Protein AF-A2SNE1-F1 (afdb_monomer_lite)

Sequence (228 aa):
MSILQAWQQVVHHGRHMLTPEQVTLLTSAGMQEAAAAADDSSTAKAAFMLETLRGVSLDPLHGTAVEHFVIDGPDSWAFCLQFDRLSHFVLSFSVPKKEEIGAQLVTQVLLNLNSRKFKAAAALRRLERSRRLQRLHDQMQERGNAARRAYLSAHLRGGETRAEAQAVYDGADALHEQETAARRAQLDRRRRSLTHAASPALADRGYTQWVADVLCRVLPLQRALEAA

Secondary structure (DSSP, 8-state):
--HHHHHHHHHHHSGGGS-HHHHHHHTSTTHHHHHHHHTT-HHHHHHHHHHHHHHS-B-TTT-SSGGGTEEE-SSEEEE---BTT---SS--EEEETTSHHHHHHHHHHHHHHHSHHHHHHHHHHHHHH-HHHHHHHHHHHHHHHHHHHHHHHHH--TT--HHHHHHHHHHHHHHHHHHHHHHHHHHHHHHHHHHHHH-GGGSSS-HHHHHHHHHHHHHHHHHHHH--

pLDDT: mean 88.26, std 7.33, range [52.62, 97.12]

Structure (mmCIF, N/CA/C/O backbone):
data_AF-A2SNE1-F1
#
_entry.id   AF-A2SNE1-F1
#
loop_
_atom_site.group_PDB
_atom_site.id
_atom_site.type_symbol
_atom_site.label_atom_id
_atom_site.label_alt_id
_atom_site.label_comp_id
_atom_site.label_asym_id
_atom_site.label_entity_id
_atom_site.label_seq_id
_atom_site.pdbx_PDB_ins_code
_atom_site.Cartn_x
_atom_site.Cartn_y
_atom_site.Cartn_z
_atom_site.occupancy
_atom_site.B_iso_or_equiv
_atom_site.auth_seq_id
_atom_site.auth_comp_id
_atom_site.auth_asym_id
_atom_site.auth_atom_id
_atom_site.pdbx_PDB_model_num
ATOM 1 N N . MET A 1 1 ? 2.658 -6.461 13.604 1.00 62.72 1 MET A N 1
ATOM 2 C CA . MET A 1 1 ? 3.217 -5.196 14.086 1.00 62.72 1 MET A CA 1
ATOM 3 C C . MET A 1 1 ? 2.176 -4.504 14.955 1.00 62.72 1 MET A C 1
ATOM 5 O O . MET A 1 1 ? 1.000 -4.800 14.773 1.00 62.72 1 MET A O 1
ATOM 9 N N . SER A 1 2 ? 2.588 -3.686 15.914 1.00 86.69 2 SER A N 1
ATOM 10 C CA . SER A 1 2 ? 1.706 -2.972 16.846 1.00 86.69 2 SER A CA 1
ATOM 11 C C . SER A 1 2 ? 1.728 -1.451 16.568 1.00 86.69 2 SER A C 1
ATOM 13 O O . SER A 1 2 ? 2.630 -0.968 15.876 1.00 86.69 2 SER A O 1
ATOM 15 N N . ILE A 1 3 ? 0.762 -0.683 17.078 1.00 89.69 3 ILE A N 1
ATOM 16 C CA . ILE A 1 3 ? 0.714 0.787 16.992 1.00 89.69 3 ILE A CA 1
ATOM 17 C C . ILE A 1 3 ? 1.989 1.398 17.590 1.00 89.69 3 ILE A C 1
ATOM 19 O O . ILE A 1 3 ? 2.570 2.298 16.978 1.00 89.69 3 ILE A O 1
ATOM 23 N N . LEU A 1 4 ? 2.487 0.865 18.713 1.00 90.75 4 LEU A N 1
ATOM 24 C CA . LEU A 1 4 ? 3.761 1.286 19.300 1.00 90.75 4 LEU A CA 1
ATOM 25 C C . LEU A 1 4 ? 4.934 1.099 18.331 1.00 90.75 4 LEU A C 1
ATOM 27 O O . LEU A 1 4 ? 5.756 2.000 18.169 1.00 90.75 4 LEU A O 1
ATOM 31 N N . GLN A 1 5 ? 5.004 -0.042 17.646 1.00 89.25 5 GLN A N 1
ATOM 32 C CA . GLN A 1 5 ? 6.058 -0.300 16.661 1.00 89.25 5 GLN A CA 1
ATOM 33 C C . GLN A 1 5 ? 5.957 0.636 15.450 1.00 89.25 5 GLN A C 1
ATOM 35 O O . GLN A 1 5 ? 6.979 1.113 14.956 1.00 89.25 5 GLN A O 1
ATOM 40 N N . ALA A 1 6 ? 4.741 0.936 14.983 1.00 89.38 6 ALA A N 1
ATOM 41 C CA . ALA A 1 6 ? 4.530 1.906 13.911 1.00 89.38 6 ALA A CA 1
ATOM 42 C C . ALA A 1 6 ? 5.022 3.304 14.320 1.00 89.38 6 ALA A C 1
ATOM 44 O O . ALA A 1 6 ? 5.744 3.951 13.560 1.00 89.38 6 ALA A O 1
ATOM 45 N N . TRP A 1 7 ? 4.705 3.740 15.543 1.00 92.31 7 TRP A N 1
ATOM 46 C CA . TRP A 1 7 ? 5.224 4.984 16.111 1.00 92.31 7 TRP A CA 1
ATOM 47 C C . TRP A 1 7 ? 6.759 4.981 16.203 1.00 92.31 7 TRP A C 1
ATOM 49 O O . TRP A 1 7 ? 7.395 5.918 15.717 1.00 92.31 7 TRP A O 1
ATOM 59 N N . GLN A 1 8 ? 7.366 3.910 16.729 1.00 91.12 8 GLN A N 1
ATOM 60 C CA . GLN A 1 8 ? 8.827 3.769 16.829 1.00 91.12 8 GLN A CA 1
ATOM 61 C C . GLN A 1 8 ? 9.500 3.908 15.459 1.00 91.12 8 GLN A C 1
ATOM 63 O O . GLN A 1 8 ? 10.476 4.644 15.318 1.00 91.12 8 GLN A O 1
ATOM 68 N N . GLN A 1 9 ? 8.967 3.248 14.427 1.00 88.81 9 GLN A N 1
ATOM 69 C CA . GLN A 1 9 ? 9.511 3.346 13.071 1.00 88.81 9 GLN A CA 1
ATOM 70 C C . GLN A 1 9 ? 9.452 4.777 12.529 1.00 88.81 9 GLN A C 1
ATOM 72 O O . GLN A 1 9 ? 10.427 5.259 11.945 1.00 88.81 9 GLN A O 1
ATOM 77 N N . VAL A 1 10 ? 8.335 5.474 12.750 1.00 90.88 10 VAL A N 1
ATOM 78 C CA . VAL A 1 10 ? 8.161 6.866 12.323 1.00 90.88 10 VAL A CA 1
ATOM 79 C C . VAL A 1 10 ? 9.170 7.780 13.023 1.00 90.88 10 VAL A C 1
ATOM 81 O O . VAL A 1 10 ? 9.882 8.531 12.352 1.00 90.88 10 VAL A O 1
ATOM 84 N N . VAL A 1 11 ? 9.283 7.686 14.350 1.00 90.56 11 VAL A N 1
ATOM 85 C CA . VAL A 1 11 ? 10.138 8.571 15.156 1.00 90.56 11 VAL A CA 1
ATOM 86 C C . VAL A 1 11 ? 11.628 8.287 14.956 1.00 90.56 11 VAL A C 1
ATOM 88 O O . VAL A 1 11 ? 12.416 9.229 14.865 1.00 90.56 11 VAL A O 1
ATOM 91 N N . HIS A 1 12 ? 12.040 7.021 14.860 1.00 87.69 12 HIS A N 1
ATOM 92 C CA . HIS A 1 12 ? 13.461 6.668 14.777 1.00 87.69 12 HIS A CA 1
ATOM 93 C C . HIS A 1 12 ? 14.017 6.683 13.354 1.00 87.69 12 HIS A C 1
ATOM 95 O O . HIS A 1 12 ? 15.175 7.049 13.163 1.00 87.69 12 HIS A O 1
ATOM 101 N N . HIS A 1 13 ? 13.221 6.308 12.350 1.00 86.81 13 HIS A N 1
ATOM 102 C CA . HIS A 1 13 ? 13.730 6.141 10.984 1.00 86.81 13 HIS A CA 1
ATOM 103 C C . HIS A 1 13 ? 13.241 7.212 10.016 1.00 86.81 13 HIS A C 1
ATOM 105 O O . HIS A 1 13 ? 13.921 7.505 9.034 1.00 86.81 13 HIS A O 1
ATOM 111 N N . GLY A 1 14 ? 12.087 7.824 10.279 1.00 85.38 14 GLY A N 1
ATOM 112 C CA . GLY A 1 14 ? 11.455 8.720 9.318 1.00 85.38 14 GLY A CA 1
ATOM 113 C C . GLY A 1 14 ? 11.241 10.152 9.779 1.00 85.38 14 GLY A C 1
ATOM 114 O O . GLY A 1 14 ? 10.642 10.922 9.038 1.00 85.38 14 GLY A O 1
ATOM 115 N N . ARG A 1 15 ? 11.773 10.540 10.943 1.00 87.88 15 ARG A N 1
ATOM 116 C CA . ARG A 1 15 ? 11.652 11.898 11.500 1.00 87.88 15 ARG A CA 1
ATOM 117 C C . ARG A 1 15 ? 12.023 13.012 10.517 1.00 87.88 15 ARG A C 1
ATOM 119 O O . ARG A 1 15 ? 11.384 14.053 10.517 1.00 87.88 15 ARG A O 1
ATOM 126 N N . HIS A 1 16 ? 13.032 12.792 9.675 1.00 88.69 16 HIS A N 1
ATOM 127 C CA . HIS A 1 16 ? 13.498 13.762 8.676 1.00 88.69 16 HIS A CA 1
ATOM 128 C C . HIS A 1 16 ? 12.483 14.034 7.552 1.00 88.69 16 HIS A C 1
ATOM 130 O O . HIS A 1 16 ? 12.649 14.991 6.803 1.00 88.69 16 HIS A O 1
ATOM 136 N N . MET A 1 17 ? 11.457 13.190 7.416 1.00 89.69 17 MET A N 1
ATOM 137 C CA . MET A 1 17 ? 10.392 13.348 6.427 1.00 89.69 17 MET A CA 1
ATOM 138 C C . MET A 1 17 ? 9.186 14.125 6.964 1.00 89.69 17 MET A C 1
ATOM 140 O O . MET A 1 17 ? 8.288 14.408 6.181 1.00 89.69 17 MET A O 1
ATOM 144 N N . LEU A 1 18 ? 9.149 14.421 8.269 1.00 91.50 18 LEU A N 1
ATOM 145 C CA . LEU A 1 18 ? 7.972 14.934 8.975 1.00 91.50 18 LEU A CA 1
ATOM 146 C C . LEU A 1 18 ? 8.000 16.456 9.123 1.00 91.50 18 LEU A C 1
ATOM 148 O O . LEU A 1 18 ? 9.071 17.065 9.187 1.00 91.50 18 LEU A O 1
ATOM 152 N N . THR A 1 19 ? 6.822 17.071 9.260 1.00 91.00 19 THR A N 1
ATOM 153 C CA . THR A 1 19 ? 6.740 18.502 9.590 1.00 91.00 19 THR A CA 1
ATOM 154 C C . THR A 1 19 ? 7.144 18.758 11.051 1.00 91.00 19 THR A C 1
ATOM 156 O O . THR A 1 19 ? 7.007 17.862 11.894 1.00 91.00 19 THR A O 1
ATOM 159 N N . PRO A 1 20 ? 7.614 19.971 11.404 1.00 92.50 20 PRO A N 1
ATOM 160 C CA . PRO A 1 20 ? 7.980 20.305 12.784 1.00 92.50 20 PRO A CA 1
ATOM 161 C C . PRO A 1 20 ? 6.863 20.046 13.804 1.00 92.50 20 PRO A C 1
ATOM 163 O O . PRO A 1 20 ? 7.133 19.579 14.913 1.00 92.50 20 PRO A O 1
ATOM 166 N N . GLU A 1 21 ? 5.607 20.291 13.429 1.00 90.38 21 GLU A N 1
ATOM 167 C CA . GLU A 1 21 ? 4.432 20.065 14.276 1.00 90.38 21 GLU A CA 1
ATOM 168 C C . GLU A 1 21 ? 4.244 18.576 14.573 1.00 90.38 21 GLU A C 1
ATOM 170 O O . GLU A 1 21 ? 4.002 18.189 15.715 1.00 90.38 21 GLU A O 1
ATOM 175 N N . GLN A 1 22 ? 4.411 17.722 13.560 1.00 91.88 22 GLN A N 1
ATOM 176 C CA . GLN A 1 22 ? 4.294 16.274 13.718 1.00 91.88 22 GLN A CA 1
ATOM 177 C C . GLN A 1 22 ? 5.425 15.699 14.548 1.00 91.88 22 GLN A C 1
ATOM 179 O O . GLN A 1 22 ? 5.180 14.845 15.395 1.00 91.88 22 GLN A O 1
ATOM 184 N N . VAL A 1 23 ? 6.651 16.181 14.329 1.00 91.00 23 VAL A N 1
ATOM 185 C CA . VAL A 1 23 ? 7.790 15.812 15.168 1.00 91.00 23 VAL A CA 1
ATOM 186 C C . VAL A 1 23 ? 7.484 16.178 16.614 1.00 91.00 23 VAL A C 1
ATOM 188 O O . VAL A 1 23 ? 7.549 15.308 17.474 1.00 91.00 23 VAL A O 1
ATOM 191 N N . THR A 1 24 ? 7.081 17.424 16.869 1.00 90.12 24 THR A N 1
ATOM 192 C CA . THR A 1 24 ? 6.765 17.916 18.218 1.00 90.12 24 THR A CA 1
ATOM 193 C C . THR A 1 24 ? 5.702 17.057 18.891 1.00 90.12 24 THR A C 1
ATOM 195 O O . THR A 1 24 ? 5.892 16.622 20.028 1.00 90.12 24 THR A O 1
ATOM 198 N N . LEU A 1 25 ? 4.613 16.760 18.175 1.00 89.06 25 LEU A N 1
ATOM 199 C CA . LEU A 1 25 ? 3.532 15.924 18.680 1.00 89.06 25 LEU A CA 1
ATOM 200 C C . LEU A 1 25 ? 4.026 14.507 18.992 1.00 89.06 25 LEU A C 1
ATOM 202 O O . LEU A 1 25 ? 3.908 14.065 20.134 1.00 89.06 25 LEU A O 1
ATOM 206 N N . LEU A 1 26 ? 4.622 13.818 18.014 1.00 90.56 26 LEU A N 1
ATOM 207 C CA . LEU A 1 26 ? 5.040 12.416 18.133 1.00 90.56 26 LEU A CA 1
ATOM 208 C C . LEU A 1 26 ? 6.177 12.202 19.137 1.00 90.56 26 LEU A C 1
ATOM 210 O O . LEU A 1 26 ? 6.287 11.104 19.675 1.00 90.56 26 LEU A O 1
ATOM 214 N N . THR A 1 27 ? 7.000 13.218 19.410 1.00 89.56 27 THR A N 1
ATOM 215 C CA . THR A 1 27 ? 8.061 13.155 20.431 1.00 89.56 27 THR A CA 1
ATOM 216 C C . THR A 1 27 ? 7.640 13.704 21.795 1.00 89.56 27 THR A C 1
ATOM 218 O O . THR A 1 27 ? 8.478 13.814 22.687 1.00 89.56 27 THR A O 1
ATOM 221 N N . SER A 1 28 ? 6.374 14.088 21.976 1.00 88.06 28 SER A N 1
ATOM 222 C CA . SER A 1 28 ? 5.896 14.570 23.274 1.00 88.06 28 SER A CA 1
ATOM 223 C C . SER A 1 28 ? 5.889 13.450 24.322 1.00 88.06 28 SER A C 1
ATOM 225 O O . SER A 1 28 ? 5.669 12.281 23.999 1.00 88.06 28 SER A O 1
ATOM 227 N N . ALA A 1 29 ? 6.110 13.812 25.591 1.00 80.62 29 ALA A N 1
ATOM 228 C CA . ALA A 1 29 ? 6.327 12.856 26.682 1.00 80.62 29 ALA A CA 1
ATOM 229 C C . ALA A 1 29 ? 5.205 11.807 26.827 1.00 80.62 29 ALA A C 1
ATOM 231 O O . ALA A 1 29 ? 5.482 10.657 27.137 1.00 80.62 29 ALA A O 1
ATOM 232 N N . GLY A 1 30 ? 3.951 12.176 26.542 1.00 85.38 30 GLY A N 1
ATOM 233 C CA . GLY A 1 30 ? 2.806 11.266 26.652 1.00 85.38 30 GLY A CA 1
ATOM 234 C C . GLY A 1 30 ? 2.486 10.445 25.398 1.00 85.38 30 GLY A C 1
ATOM 235 O O . GLY A 1 30 ? 1.548 9.654 25.436 1.00 85.38 30 GLY A O 1
ATOM 236 N N . MET A 1 31 ? 3.191 10.630 24.272 1.00 88.50 31 MET A N 1
ATOM 237 C CA . MET A 1 31 ? 2.836 9.920 23.029 1.00 88.50 31 MET A CA 1
ATOM 238 C C . MET A 1 31 ? 3.311 8.476 22.983 1.00 88.50 31 MET A C 1
ATOM 240 O O . MET A 1 31 ? 2.625 7.641 22.400 1.00 88.50 31 MET A O 1
ATOM 244 N N . GLN A 1 32 ? 4.443 8.160 23.610 1.00 90.00 32 GLN A N 1
ATOM 245 C CA . GLN A 1 32 ? 4.880 6.770 23.722 1.00 90.00 32 GLN A CA 1
ATOM 246 C C . GLN A 1 32 ? 3.897 5.955 24.573 1.00 90.00 32 GLN A C 1
ATOM 248 O O . GLN A 1 32 ? 3.534 4.845 24.193 1.00 90.00 32 GLN A O 1
ATOM 253 N N . GLU A 1 33 ? 3.447 6.517 25.698 1.00 88.06 33 GLU A N 1
ATOM 254 C CA . GLU A 1 33 ? 2.454 5.893 26.579 1.00 88.06 33 GLU A CA 1
ATOM 255 C C . GLU A 1 33 ? 1.123 5.684 25.854 1.00 88.06 33 GLU A C 1
ATOM 257 O O . GLU A 1 33 ? 0.582 4.583 25.888 1.00 88.06 33 GLU A O 1
ATOM 262 N N . ALA A 1 34 ? 0.646 6.697 25.121 1.00 88.38 34 ALA A N 1
ATOM 263 C CA . ALA A 1 34 ? -0.544 6.568 24.285 1.00 88.38 34 ALA A CA 1
ATOM 264 C C . ALA A 1 34 ? -0.374 5.438 23.254 1.00 88.38 34 ALA A C 1
ATOM 266 O O . ALA A 1 34 ? -1.180 4.516 23.199 1.00 88.38 34 ALA A O 1
ATOM 267 N N . ALA A 1 35 ? 0.724 5.433 22.493 1.00 90.69 35 ALA A N 1
ATOM 268 C CA . ALA A 1 35 ? 0.974 4.392 21.498 1.00 90.69 35 ALA A CA 1
ATOM 269 C C . ALA A 1 35 ? 1.021 2.976 22.105 1.00 90.69 35 ALA A C 1
ATOM 271 O O . ALA A 1 35 ? 0.526 2.039 21.480 1.00 90.69 35 ALA A O 1
ATOM 272 N N . ALA A 1 36 ? 1.573 2.827 23.314 1.00 90.19 36 ALA A N 1
ATOM 273 C CA . ALA A 1 36 ? 1.588 1.561 24.042 1.00 90.19 36 ALA A CA 1
ATOM 274 C C . ALA A 1 36 ? 0.186 1.148 24.518 1.00 90.19 36 ALA A C 1
ATOM 276 O O . ALA A 1 36 ? -0.227 0.020 24.281 1.00 90.19 36 ALA A O 1
ATOM 277 N N . ALA A 1 37 ? -0.585 2.053 25.120 1.00 87.38 37 ALA A N 1
ATOM 278 C CA . ALA A 1 37 ? -1.936 1.739 25.587 1.00 87.38 37 ALA A CA 1
ATOM 279 C C . ALA A 1 37 ? -2.928 1.503 24.425 1.00 87.38 37 ALA A C 1
ATOM 281 O O . ALA A 1 37 ? -3.831 0.668 24.520 1.00 87.38 37 ALA A O 1
ATOM 282 N N . ALA A 1 38 ? -2.716 2.140 23.269 1.00 88.94 38 ALA A N 1
ATOM 283 C CA . ALA A 1 38 ? -3.481 1.874 22.053 1.00 88.94 38 ALA A CA 1
ATOM 284 C C . ALA A 1 38 ? -3.313 0.428 21.549 1.00 88.94 38 ALA A C 1
ATOM 286 O O . ALA A 1 38 ? -4.221 -0.104 20.904 1.00 88.94 38 ALA A O 1
ATOM 287 N N . ASP A 1 39 ? -2.192 -0.230 21.861 1.00 89.38 39 ASP A N 1
ATOM 288 C CA . ASP A 1 39 ? -1.988 -1.639 21.525 1.00 89.38 39 ASP A CA 1
ATOM 289 C C . ASP A 1 39 ? -2.861 -2.595 22.333 1.00 89.38 39 ASP A C 1
ATOM 291 O O . ASP A 1 39 ? -3.127 -3.701 21.861 1.00 89.38 39 ASP A O 1
ATOM 295 N N . ASP A 1 40 ? -3.394 -2.172 23.472 1.00 88.44 40 ASP A N 1
ATOM 296 C CA . ASP A 1 40 ? -4.328 -2.976 24.262 1.00 88.44 40 ASP A CA 1
ATOM 297 C C . ASP A 1 40 ? -5.795 -2.582 24.009 1.00 88.44 40 ASP A C 1
ATOM 299 O O . ASP A 1 40 ? -6.724 -3.296 24.389 1.00 88.44 40 ASP A O 1
ATOM 303 N N . SER A 1 41 ? -6.030 -1.492 23.271 1.00 88.81 41 SER A N 1
ATOM 304 C CA . SER A 1 41 ? -7.368 -0.992 22.954 1.00 88.81 41 SER A CA 1
ATOM 305 C C . SER A 1 41 ? -7.870 -1.470 21.589 1.00 88.81 41 SER A C 1
ATOM 307 O O . SER A 1 41 ? -7.391 -1.070 20.524 1.00 88.81 41 SER A O 1
ATOM 309 N N . SER A 1 42 ? -8.925 -2.289 21.609 1.00 89.12 42 SER A N 1
ATOM 310 C CA . SER A 1 42 ? -9.612 -2.741 20.388 1.00 89.12 42 SER A CA 1
ATOM 311 C C . SER A 1 42 ? -10.200 -1.569 19.596 1.00 89.12 42 SER A C 1
ATOM 313 O O . SER A 1 42 ? -10.130 -1.554 18.368 1.00 89.12 42 SER A O 1
ATOM 315 N N . THR A 1 43 ? -10.710 -0.552 20.293 1.00 88.62 43 THR A N 1
ATOM 316 C CA . THR A 1 43 ? -11.275 0.668 19.702 1.00 88.62 43 THR A CA 1
ATOM 317 C C . THR A 1 43 ? -10.195 1.540 19.058 1.00 88.62 43 THR A C 1
ATOM 319 O O . THR A 1 43 ? -10.399 2.051 17.958 1.00 88.62 43 THR A O 1
ATOM 322 N N . ALA A 1 44 ? -9.012 1.664 19.671 1.00 88.44 44 ALA A N 1
ATOM 323 C CA . ALA A 1 44 ? -7.904 2.420 19.080 1.00 88.44 44 ALA A CA 1
ATOM 324 C C . ALA A 1 44 ? -7.361 1.739 17.813 1.00 88.44 44 ALA A C 1
ATOM 326 O O . ALA A 1 44 ? -7.212 2.387 16.771 1.00 88.44 44 ALA A O 1
ATOM 327 N N . LYS A 1 45 ? -7.152 0.415 17.858 1.00 90.81 45 LYS A N 1
ATOM 328 C CA . LYS A 1 45 ? -6.802 -0.387 16.670 1.00 90.81 45 LYS A CA 1
ATOM 329 C C . LYS A 1 45 ? -7.848 -0.251 15.574 1.00 90.81 45 LYS A C 1
ATOM 331 O O . LYS A 1 45 ? -7.503 -0.081 14.403 1.00 90.81 45 LYS A O 1
ATOM 336 N N . ALA A 1 46 ? -9.120 -0.273 15.959 1.00 91.56 46 ALA A N 1
ATOM 337 C CA . ALA A 1 46 ? -10.225 -0.112 15.039 1.00 91.56 46 ALA A CA 1
ATOM 338 C C . ALA A 1 46 ? -10.212 1.255 14.334 1.00 91.56 46 ALA A C 1
ATOM 340 O O . ALA A 1 46 ? -10.281 1.314 13.104 1.00 91.56 46 ALA A O 1
ATOM 341 N N . ALA A 1 47 ? -10.045 2.343 15.089 1.00 90.44 47 ALA A N 1
ATOM 342 C CA . ALA A 1 47 ? -9.942 3.697 14.547 1.00 90.44 47 ALA A CA 1
ATOM 343 C C . ALA A 1 47 ? -8.749 3.840 13.589 1.00 90.44 47 ALA A C 1
ATOM 345 O O . ALA A 1 47 ? -8.886 4.377 12.487 1.00 90.44 47 ALA A O 1
ATOM 346 N N . PHE A 1 48 ? -7.596 3.282 13.966 1.00 90.69 48 PHE A N 1
ATOM 347 C CA . PHE A 1 48 ? -6.397 3.280 13.130 1.00 90.69 48 PHE A CA 1
ATOM 348 C C . PHE A 1 48 ? -6.612 2.543 11.798 1.00 90.69 48 PHE A C 1
ATOM 350 O O . PHE A 1 48 ? -6.235 3.023 10.721 1.00 90.69 48 PHE A O 1
ATOM 357 N N . MET A 1 49 ? -7.259 1.379 11.841 1.00 92.44 49 MET A N 1
ATOM 358 C CA . MET A 1 49 ? -7.591 0.613 10.640 1.00 92.44 49 MET A CA 1
ATOM 359 C C . MET A 1 49 ? -8.628 1.305 9.758 1.00 92.44 49 MET A C 1
ATOM 361 O O . MET A 1 49 ? -8.521 1.254 8.531 1.00 92.44 49 MET A O 1
ATOM 365 N N . LEU A 1 50 ? -9.601 1.987 10.357 1.00 92.44 50 LEU A N 1
ATOM 366 C CA . LEU A 1 50 ? -10.620 2.733 9.628 1.00 92.44 50 LEU A CA 1
ATOM 367 C C . LEU A 1 50 ? -10.003 3.903 8.845 1.00 92.44 50 LEU A C 1
ATOM 369 O O . LEU A 1 50 ? -10.273 4.055 7.650 1.00 92.44 50 LEU A O 1
ATOM 373 N N . GLU A 1 51 ? -9.093 4.656 9.468 1.00 90.81 51 GLU A N 1
ATOM 374 C CA . GLU A 1 51 ? -8.276 5.672 8.789 1.00 90.81 51 GLU A CA 1
ATOM 375 C C . GLU A 1 51 ? -7.450 5.073 7.642 1.00 90.81 51 GLU A C 1
ATOM 377 O O . GLU A 1 51 ? -7.370 5.639 6.546 1.00 90.81 51 GLU A O 1
ATOM 382 N N . THR A 1 52 ? -6.896 3.877 7.852 1.00 91.12 52 THR A N 1
ATOM 383 C CA . THR A 1 52 ? -6.112 3.183 6.827 1.00 91.12 52 THR A CA 1
ATOM 384 C C . THR A 1 52 ? -6.962 2.772 5.621 1.00 91.12 52 THR A C 1
ATOM 386 O O . THR A 1 52 ? -6.602 3.048 4.471 1.00 91.12 52 THR A O 1
ATOM 389 N N . LEU A 1 53 ? -8.139 2.183 5.855 1.00 92.88 53 LEU A N 1
ATOM 390 C CA . LEU A 1 53 ? -9.064 1.743 4.804 1.00 92.88 53 LEU A CA 1
ATOM 391 C C . LEU A 1 53 ? -9.603 2.892 3.944 1.00 92.88 53 LEU A C 1
ATOM 393 O O . LEU A 1 53 ? -9.978 2.662 2.787 1.00 92.88 53 LEU A O 1
ATOM 397 N N . ARG A 1 54 ? -9.644 4.123 4.466 1.00 89.44 54 ARG A N 1
ATOM 398 C CA . ARG A 1 54 ? -9.995 5.318 3.680 1.00 89.44 54 ARG A CA 1
ATOM 399 C C . ARG A 1 54 ? -8.932 5.585 2.612 1.00 89.44 54 ARG A C 1
ATOM 401 O O . ARG A 1 54 ? -9.257 5.722 1.432 1.00 89.44 54 ARG A O 1
ATOM 408 N N . GLY A 1 55 ? -7.657 5.536 2.990 1.00 88.56 55 GLY A N 1
ATOM 409 C CA . GLY A 1 55 ? -6.537 5.895 2.116 1.00 88.56 55 GLY A CA 1
ATOM 410 C C . GLY A 1 55 ? -5.994 4.783 1.212 1.00 88.56 55 GLY A C 1
ATOM 411 O O . GLY A 1 55 ? -5.499 5.077 0.124 1.00 88.56 55 GLY A O 1
ATOM 412 N N . VAL A 1 56 ? -6.096 3.518 1.630 1.00 91.56 56 VAL A N 1
ATOM 413 C CA . VAL A 1 56 ? -5.311 2.406 1.050 1.00 91.56 56 VAL A CA 1
ATOM 414 C C . VAL A 1 56 ? -6.205 1.230 0.648 1.00 91.56 56 VAL A C 1
ATOM 416 O O . VAL A 1 56 ? -7.225 0.982 1.296 1.00 91.56 56 VAL A O 1
ATOM 419 N N . SER A 1 57 ? -5.901 0.556 -0.466 1.00 95.19 57 SER A N 1
ATOM 420 C CA . SER A 1 57 ? -6.628 -0.645 -0.904 1.00 95.19 57 SER A CA 1
ATOM 421 C C . SER A 1 57 ? -6.370 -1.827 0.018 1.00 95.19 57 SER A C 1
ATOM 423 O O . SER A 1 57 ? -5.234 -2.037 0.440 1.00 95.19 57 SER A O 1
ATOM 425 N N . LEU A 1 58 ? -7.387 -2.664 0.220 1.00 95.12 58 LEU A N 1
ATOM 426 C CA . LEU A 1 58 ? -7.161 -4.038 0.656 1.00 95.12 58 LEU A CA 1
ATOM 427 C C . LEU A 1 58 ? -6.363 -4.821 -0.398 1.00 95.12 58 LEU A C 1
ATOM 429 O O . LEU A 1 58 ? -6.432 -4.507 -1.592 1.00 95.12 58 LEU A O 1
ATOM 433 N N . ASP A 1 59 ? -5.599 -5.816 0.046 1.00 93.25 59 ASP A N 1
ATOM 434 C CA . ASP A 1 59 ? -4.767 -6.649 -0.814 1.00 93.25 59 ASP A CA 1
ATOM 435 C C . ASP A 1 59 ? -5.616 -7.726 -1.513 1.00 93.25 59 ASP A C 1
ATOM 437 O O . ASP A 1 59 ? -6.085 -8.666 -0.863 1.00 93.25 59 ASP A O 1
ATOM 441 N N . PRO A 1 60 ? -5.781 -7.653 -2.845 1.00 93.06 60 PRO A N 1
ATOM 442 C CA . PRO A 1 60 ? -6.561 -8.629 -3.600 1.00 93.06 60 PRO A CA 1
ATOM 443 C C . PRO A 1 60 ? -5.934 -10.032 -3.626 1.00 93.06 60 PRO A C 1
ATOM 445 O O . PRO A 1 60 ? -6.576 -10.965 -4.105 1.00 93.06 60 PRO A O 1
ATOM 448 N N . LEU A 1 61 ? -4.685 -10.205 -3.171 1.00 91.00 61 LEU A N 1
ATOM 449 C CA . LEU A 1 61 ? -4.068 -11.527 -3.037 1.00 91.00 61 LEU A CA 1
ATOM 450 C C . LEU A 1 61 ? -4.603 -12.319 -1.845 1.00 91.00 61 LEU A C 1
ATOM 452 O O . LEU A 1 61 ? -4.540 -13.546 -1.870 1.00 91.00 61 LEU A O 1
ATOM 456 N N . HIS A 1 62 ? -5.116 -11.620 -0.836 1.00 88.56 62 HIS A N 1
ATOM 457 C CA . HIS A 1 62 ? -5.571 -12.210 0.419 1.00 88.56 62 HIS A CA 1
ATOM 458 C C . HIS A 1 62 ? -7.086 -12.423 0.461 1.00 88.56 62 HIS A C 1
ATOM 460 O O . HIS A 1 62 ? -7.569 -13.209 1.266 1.00 88.56 62 HIS A O 1
ATOM 466 N N . GLY A 1 63 ? -7.838 -11.778 -0.433 1.00 90.75 63 GLY A N 1
ATOM 467 C CA . GLY A 1 63 ? -9.271 -12.000 -0.553 1.00 90.75 63 GLY A CA 1
ATOM 468 C C . GLY A 1 63 ? -9.976 -10.950 -1.398 1.00 90.75 63 GLY A C 1
ATOM 469 O O . GLY A 1 63 ? -9.437 -9.883 -1.690 1.00 90.75 63 GLY A O 1
ATOM 470 N N . THR A 1 64 ? -11.212 -11.253 -1.790 1.00 94.00 64 THR A N 1
ATOM 471 C CA . THR A 1 64 ? -12.080 -10.350 -2.574 1.00 94.00 64 THR A CA 1
ATOM 472 C C . THR A 1 64 ? -13.468 -10.172 -1.966 1.00 94.00 64 THR A C 1
ATOM 474 O O . THR A 1 64 ? -14.349 -9.599 -2.598 1.00 94.00 64 THR A O 1
ATOM 477 N N . ALA A 1 65 ? -13.672 -10.689 -0.761 1.00 94.81 65 ALA A N 1
ATOM 478 C CA . ALA A 1 65 ? -14.948 -10.706 -0.056 1.00 94.81 65 ALA A CA 1
ATOM 479 C C . ALA A 1 65 ? -14.700 -10.417 1.427 1.00 94.81 65 ALA A C 1
ATOM 481 O O . ALA A 1 65 ? -13.568 -10.576 1.889 1.00 94.81 65 ALA A O 1
ATOM 482 N N . VAL A 1 66 ? -15.723 -9.953 2.141 1.00 95.75 66 VAL A N 1
ATOM 483 C CA . VAL A 1 66 ? -15.594 -9.447 3.518 1.00 95.75 66 VAL A CA 1
ATOM 484 C C . VAL A 1 66 ? -15.082 -10.523 4.456 1.00 95.75 66 VAL A C 1
ATOM 486 O O . VAL A 1 66 ? -14.188 -10.254 5.249 1.00 95.75 66 VAL A O 1
ATOM 489 N N . GLU A 1 67 ? -15.592 -11.739 4.306 1.00 95.25 67 GLU A N 1
ATOM 490 C CA . GLU A 1 67 ? -15.264 -12.921 5.097 1.00 95.25 67 GLU A CA 1
ATOM 491 C C . GLU A 1 67 ? -13.779 -13.311 5.036 1.00 95.25 67 GLU A C 1
ATOM 493 O O . GLU A 1 67 ? -13.273 -13.974 5.935 1.00 95.25 67 GLU A O 1
ATOM 498 N N . HIS A 1 68 ? -13.043 -12.856 4.017 1.00 94.50 68 HIS A N 1
ATOM 499 C CA . HIS A 1 68 ? -11.591 -13.047 3.951 1.00 94.50 68 HIS A CA 1
ATOM 500 C C . HIS A 1 68 ? -10.818 -12.112 4.893 1.00 94.50 68 HIS A C 1
ATOM 502 O O . HIS A 1 68 ? -9.651 -12.357 5.191 1.00 94.50 68 HIS A O 1
ATOM 508 N N . PHE A 1 69 ? -11.447 -11.023 5.337 1.00 94.62 69 PHE A N 1
ATOM 509 C CA . PHE A 1 69 ? -10.833 -9.974 6.153 1.00 94.62 69 PHE A CA 1
ATOM 510 C C . PHE A 1 69 ? -11.514 -9.807 7.515 1.00 94.62 69 PHE A C 1
ATOM 512 O O . PHE A 1 69 ? -10.923 -9.214 8.419 1.00 94.62 69 PHE A O 1
ATOM 519 N N . VAL A 1 70 ? -12.741 -10.306 7.658 1.00 96.31 70 VAL A N 1
ATOM 520 C CA . VAL A 1 70 ? -13.571 -10.203 8.856 1.00 96.31 70 VAL A CA 1
ATOM 521 C C . VAL A 1 70 ? -14.192 -11.561 9.148 1.00 96.31 70 VAL A C 1
ATOM 523 O O . VAL A 1 70 ? -14.908 -12.110 8.317 1.00 96.31 70 VAL A O 1
ATOM 526 N N . ILE A 1 71 ? -13.968 -12.072 10.352 1.00 96.44 71 ILE A N 1
ATOM 527 C CA . ILE A 1 71 ? -14.654 -13.254 10.870 1.00 96.44 71 ILE A CA 1
ATOM 528 C C . ILE A 1 71 ? -15.755 -12.763 11.811 1.00 96.44 71 ILE A C 1
ATOM 530 O O . ILE A 1 71 ? -15.473 -12.094 12.807 1.00 96.44 71 ILE A O 1
ATOM 534 N N . ASP A 1 72 ? -17.005 -13.079 11.478 1.00 95.94 72 ASP A N 1
ATOM 535 C CA . ASP A 1 72 ? -18.174 -12.749 12.294 1.00 95.94 72 ASP A CA 1
ATOM 536 C C . ASP A 1 72 ? -18.381 -13.812 13.381 1.00 95.94 72 ASP A C 1
ATOM 538 O O . ASP A 1 72 ? -18.854 -14.916 13.110 1.00 95.94 72 ASP A O 1
ATOM 542 N N . GLY A 1 73 ? -17.960 -13.497 14.607 1.00 94.19 73 GLY A N 1
ATOM 543 C CA . GLY A 1 73 ? -18.176 -14.331 15.786 1.00 94.19 73 GLY A CA 1
ATOM 544 C C . GLY A 1 73 ? -19.499 -14.005 16.490 1.00 94.19 73 GLY A C 1
ATOM 545 O O . GLY A 1 73 ? -20.177 -13.046 16.130 1.00 94.19 73 GLY A O 1
ATOM 546 N N . PRO A 1 74 ? -19.892 -14.764 17.526 1.00 93.19 74 PRO A N 1
ATOM 547 C CA . PRO A 1 74 ? -21.132 -14.501 18.260 1.00 93.19 74 PRO A CA 1
ATOM 548 C C . PRO A 1 74 ? -21.131 -13.112 18.921 1.00 93.19 74 PRO A C 1
ATOM 550 O O . PRO A 1 74 ? -22.043 -12.328 18.667 1.00 93.19 74 PRO A O 1
ATOM 553 N N . ASP A 1 75 ? -20.066 -12.767 19.653 1.00 96.19 75 ASP A N 1
ATOM 554 C CA . ASP A 1 75 ? -19.996 -11.547 20.478 1.00 96.19 75 ASP A CA 1
ATOM 555 C C . ASP A 1 75 ? -19.012 -10.486 19.956 1.00 96.19 75 ASP A C 1
ATOM 557 O O . ASP A 1 75 ? -18.945 -9.364 20.470 1.00 96.19 75 ASP A O 1
ATOM 561 N N . SER A 1 76 ? -18.226 -10.818 18.933 1.00 96.50 76 SER A N 1
ATOM 562 C CA . SER A 1 76 ? -17.182 -9.949 18.390 1.00 96.50 76 SER A CA 1
ATOM 563 C C . SER A 1 76 ? -16.945 -10.192 16.902 1.00 96.50 76 SER A C 1
ATOM 565 O O . SER A 1 76 ? -17.274 -11.247 16.361 1.00 96.50 76 SER A O 1
ATOM 567 N N . TRP A 1 77 ? -16.342 -9.203 16.247 1.00 96.94 77 TRP A N 1
ATOM 568 C CA . TRP A 1 77 ? -15.760 -9.346 14.915 1.00 96.94 77 TRP A CA 1
ATOM 569 C C . TRP A 1 77 ? -14.246 -9.451 15.039 1.00 96.94 77 TRP A C 1
ATOM 571 O O . TRP A 1 77 ? -13.629 -8.583 15.659 1.00 96.94 77 TRP A O 1
ATOM 581 N N . ALA A 1 78 ? -13.641 -10.467 14.428 1.00 95.94 78 ALA A N 1
ATOM 582 C CA . ALA A 1 78 ? -12.189 -10.552 14.306 1.00 95.94 78 ALA A CA 1
ATOM 583 C C . ALA A 1 78 ? -11.747 -10.009 12.943 1.00 95.94 78 ALA A C 1
ATOM 585 O O . ALA A 1 78 ? -12.216 -10.458 11.900 1.00 95.94 78 ALA A O 1
ATOM 586 N N . PHE A 1 79 ? -10.833 -9.044 12.954 1.00 94.44 79 PHE A N 1
ATOM 587 C CA . PHE A 1 79 ? -10.320 -8.367 11.772 1.00 94.44 79 PHE A CA 1
ATOM 588 C C . PHE A 1 79 ? -8.910 -8.855 11.447 1.00 94.44 79 PHE A C 1
ATOM 590 O O . PHE A 1 79 ? -7.998 -8.745 12.265 1.00 94.44 79 PHE A O 1
ATOM 597 N N . CYS A 1 80 ? -8.724 -9.327 10.218 1.00 92.50 80 CYS A N 1
ATOM 598 C CA . CYS A 1 80 ? -7.449 -9.740 9.631 1.00 92.50 80 CYS A CA 1
ATOM 599 C C . CYS A 1 80 ? -7.193 -8.909 8.368 1.00 92.50 80 CYS A C 1
ATOM 601 O O . CYS A 1 80 ? -7.062 -9.435 7.261 1.00 92.50 80 CYS A O 1
ATOM 603 N N . LEU A 1 81 ? -7.210 -7.582 8.515 1.00 91.88 81 LEU A N 1
ATOM 604 C CA . LEU A 1 81 ? -7.138 -6.680 7.370 1.00 91.88 81 LEU A CA 1
ATOM 605 C C . LEU A 1 81 ? -5.769 -6.747 6.725 1.00 91.88 81 LEU A C 1
ATOM 607 O O . LEU A 1 81 ? -4.757 -6.581 7.408 1.00 91.88 81 LEU A O 1
ATOM 611 N N . GLN A 1 82 ? -5.758 -6.911 5.399 1.00 91.31 82 GLN A N 1
ATOM 612 C CA . GLN A 1 82 ? -4.534 -6.821 4.634 1.00 91.31 82 GLN A CA 1
ATOM 613 C C . GLN A 1 82 ? -4.541 -5.761 3.548 1.00 91.31 82 GLN A C 1
ATOM 615 O O . GLN A 1 82 ? -5.510 -5.679 2.809 1.00 91.31 82 GLN A O 1
ATOM 620 N N . PHE A 1 83 ? -3.465 -4.970 3.441 1.00 91.12 83 PHE A N 1
ATOM 621 C CA . PHE A 1 83 ? -3.384 -3.820 2.542 1.00 91.12 83 PHE A CA 1
ATOM 622 C C . PHE A 1 83 ? -2.381 -4.028 1.413 1.00 91.12 83 PHE A C 1
ATOM 624 O O . PHE A 1 83 ? -1.325 -4.635 1.593 1.00 91.12 83 PHE A O 1
ATOM 631 N N . ASP A 1 84 ? -2.704 -3.492 0.239 1.00 90.06 84 ASP A N 1
ATOM 632 C CA . ASP A 1 84 ? -1.856 -3.640 -0.937 1.00 90.06 84 ASP A CA 1
ATOM 633 C C . ASP A 1 84 ? -0.498 -2.951 -0.731 1.00 90.06 84 ASP A C 1
ATOM 635 O O . ASP A 1 84 ? -0.419 -1.733 -0.565 1.00 90.06 84 ASP A O 1
ATOM 639 N N . ARG A 1 85 ? 0.578 -3.753 -0.778 1.00 79.62 85 ARG A N 1
ATOM 640 C CA . ARG A 1 85 ? 1.990 -3.317 -0.732 1.00 79.62 85 ARG A CA 1
ATOM 641 C C . ARG A 1 85 ? 2.402 -2.547 0.522 1.00 79.62 85 ARG A C 1
ATOM 643 O O . ARG A 1 85 ? 3.444 -1.895 0.513 1.00 79.62 85 ARG A O 1
ATOM 650 N N . LEU A 1 86 ? 1.625 -2.650 1.592 1.00 80.50 86 LEU A N 1
ATOM 651 C CA . LEU A 1 86 ? 2.021 -2.143 2.894 1.00 80.50 86 LEU A CA 1
ATOM 652 C C . LEU A 1 86 ? 2.285 -3.291 3.852 1.00 80.50 86 LEU A C 1
ATOM 654 O O . LEU A 1 86 ? 1.523 -4.252 3.919 1.00 80.50 86 LEU A O 1
ATOM 658 N N . SER A 1 87 ? 3.349 -3.146 4.631 1.00 68.25 87 SER A N 1
ATOM 659 C CA . SER A 1 87 ? 3.546 -3.894 5.866 1.00 68.25 87 SER A CA 1
ATOM 660 C C . SER A 1 87 ? 2.480 -3.475 6.882 1.00 68.25 87 SER A C 1
ATOM 662 O O . SER A 1 87 ? 2.379 -2.302 7.232 1.00 68.25 87 SER A O 1
ATOM 664 N N . HIS A 1 88 ? 1.659 -4.418 7.340 1.00 66.81 88 HIS A N 1
ATOM 665 C CA . HIS A 1 88 ? 0.565 -4.155 8.280 1.00 66.81 88 HIS A CA 1
ATOM 666 C C . HIS A 1 88 ? 1.089 -3.664 9.618 1.00 66.81 88 HIS A C 1
ATOM 668 O O . HIS A 1 88 ? 1.864 -4.351 10.282 1.00 66.81 88 HIS A O 1
ATOM 674 N N . PHE A 1 89 ? 0.614 -2.499 10.037 1.00 67.56 89 PHE A N 1
ATOM 675 C CA . PHE A 1 89 ? 1.034 -1.845 11.277 1.00 67.56 89 PHE A CA 1
ATOM 676 C C . PHE A 1 89 ? 0.339 -2.372 12.519 1.00 67.56 89 PHE A C 1
ATOM 678 O O . PHE A 1 89 ? 0.848 -2.197 13.616 1.00 67.56 89 PHE A O 1
ATOM 685 N N . VAL A 1 90 ? -0.820 -3.000 12.343 1.00 77.19 90 VAL A N 1
ATOM 686 C CA . VAL A 1 90 ? -1.612 -3.584 13.419 1.00 77.19 90 VAL A CA 1
ATOM 687 C C . VAL A 1 90 ? -1.871 -5.036 13.037 1.00 77.19 90 VAL A C 1
ATOM 689 O O . VAL A 1 90 ? -2.317 -5.314 11.923 1.00 77.19 90 VAL A O 1
ATOM 692 N N . LEU A 1 91 ? -1.514 -5.964 13.928 1.00 81.94 91 LEU A N 1
ATOM 693 C CA . LEU A 1 91 ? -1.850 -7.384 13.793 1.00 81.94 91 LEU A CA 1
ATOM 694 C C . LEU A 1 91 ? -3.361 -7.582 13.844 1.00 81.94 91 LEU A C 1
ATOM 696 O O . LEU A 1 91 ? -4.099 -6.683 14.234 1.00 81.94 91 LEU A O 1
ATOM 700 N N . SER A 1 92 ? -3.812 -8.787 13.512 1.00 89.94 92 SER A N 1
ATOM 701 C CA . SER A 1 92 ? -5.203 -9.168 13.703 1.00 89.94 92 SER A CA 1
ATOM 702 C C . SER A 1 92 ? -5.683 -8.870 15.126 1.00 89.94 92 SER A C 1
ATOM 704 O O . SER A 1 92 ? -4.962 -9.077 16.103 1.00 89.94 92 SER A O 1
ATOM 706 N N . PHE A 1 93 ? -6.907 -8.369 15.235 1.00 92.62 93 PHE A N 1
ATOM 707 C CA . PHE A 1 93 ? -7.519 -7.951 16.495 1.00 92.62 93 PHE A CA 1
ATOM 708 C C . PHE A 1 93 ? -9.021 -8.210 16.444 1.00 92.62 93 PHE A C 1
ATOM 710 O O . PHE A 1 93 ? -9.582 -8.417 15.371 1.00 92.62 93 PHE A O 1
ATOM 717 N N . SER A 1 94 ? -9.675 -8.213 17.602 1.00 94.62 94 SER A N 1
ATOM 718 C CA . SER A 1 94 ? -11.125 -8.395 17.692 1.00 94.62 94 SER A CA 1
ATOM 719 C C . SER A 1 94 ? -11.783 -7.160 18.280 1.00 94.62 94 SER A C 1
ATOM 721 O O . SER A 1 94 ? -11.206 -6.524 19.152 1.00 94.62 94 SER A O 1
ATOM 723 N N . VAL A 1 95 ? -12.986 -6.832 17.819 1.00 95.25 95 VAL A N 1
ATOM 724 C CA . VAL A 1 95 ? -13.798 -5.734 18.354 1.00 95.25 95 VAL A CA 1
ATOM 725 C C . VAL A 1 95 ? -15.126 -6.315 18.843 1.00 95.25 95 VAL A C 1
ATOM 727 O O . VAL A 1 95 ? -15.801 -6.989 18.058 1.00 95.25 95 VAL A O 1
ATOM 730 N N . PRO A 1 96 ? -15.519 -6.097 20.112 1.00 95.94 96 PRO A N 1
ATOM 731 C CA . PRO A 1 96 ? -16.826 -6.519 20.611 1.00 95.94 96 PRO A CA 1
ATOM 732 C C . PRO A 1 96 ? -17.972 -5.888 19.811 1.00 95.94 96 PRO A C 1
ATOM 734 O O . PRO A 1 96 ? -17.911 -4.707 19.478 1.00 95.94 96 PRO A O 1
ATOM 737 N N . LYS A 1 97 ? -19.055 -6.631 19.562 1.00 94.38 97 LYS A N 1
ATOM 738 C CA . LYS A 1 97 ? -20.194 -6.144 18.755 1.00 94.38 97 LYS A CA 1
ATOM 739 C C . LYS A 1 97 ? -20.945 -4.958 19.359 1.00 94.38 97 LYS A C 1
ATOM 741 O O . LYS A 1 97 ? -21.612 -4.227 18.634 1.00 94.38 97 LYS A O 1
ATOM 746 N N . LYS A 1 98 ? -20.829 -4.759 20.674 1.00 93.69 98 LYS A N 1
ATOM 747 C CA . LYS A 1 98 ? -21.369 -3.583 21.371 1.00 93.69 98 LYS A CA 1
ATOM 748 C C . LYS A 1 98 ? -20.666 -2.273 20.985 1.00 93.69 98 LYS A C 1
ATOM 750 O O . LYS A 1 98 ? -21.233 -1.210 21.197 1.00 93.69 98 LYS A O 1
ATOM 755 N N . GLU A 1 99 ? -19.449 -2.345 20.444 1.00 91.12 99 GLU A N 1
ATOM 756 C CA . GLU A 1 99 ? -18.687 -1.176 20.009 1.00 91.12 99 GLU A CA 1
ATOM 757 C C . GLU A 1 99 ? -19.086 -0.806 18.574 1.00 91.12 99 GLU A C 1
ATOM 759 O O . GLU A 1 99 ? -18.803 -1.542 17.623 1.00 91.12 99 GLU A O 1
ATOM 764 N N . GLU A 1 100 ? -19.7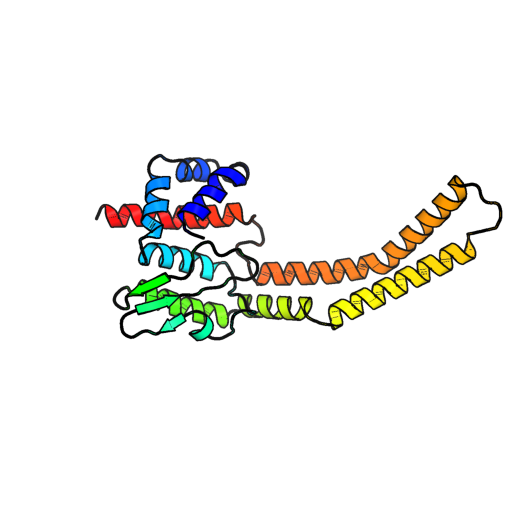03 0.364 18.391 1.00 92.75 100 GLU A N 1
ATOM 765 C CA . GLU A 1 100 ? -20.203 0.818 17.083 1.00 92.75 100 GLU A CA 1
ATOM 766 C C . GLU A 1 100 ? -19.100 0.863 16.007 1.00 92.75 100 GLU A C 1
ATOM 768 O O . GLU A 1 100 ? -19.333 0.571 14.830 1.00 92.75 100 GLU A O 1
ATOM 773 N N . ILE A 1 101 ? -17.860 1.155 16.417 1.00 93.06 101 ILE A N 1
ATOM 774 C CA . ILE A 1 101 ? -16.703 1.243 15.519 1.00 93.06 101 ILE A CA 1
ATOM 775 C C . ILE A 1 101 ? -16.432 -0.067 14.761 1.00 93.06 101 ILE A C 1
ATOM 777 O O . ILE A 1 101 ? -15.927 -0.037 13.637 1.00 93.06 101 ILE A O 1
ATOM 781 N N . GLY A 1 102 ? -16.803 -1.218 15.335 1.00 93.88 102 GLY A N 1
ATOM 782 C CA . GLY A 1 102 ? -16.688 -2.513 14.669 1.00 93.88 102 GLY A CA 1
ATOM 783 C C . GLY A 1 102 ? -17.586 -2.598 13.433 1.00 93.88 102 GLY A C 1
ATOM 784 O O . GLY A 1 102 ? -17.122 -2.961 12.352 1.00 93.88 102 GLY A O 1
ATOM 785 N N . ALA A 1 103 ? -18.843 -2.160 13.542 1.00 95.19 103 ALA A N 1
ATOM 786 C CA . ALA A 1 103 ? -19.773 -2.127 12.413 1.00 95.19 103 ALA A CA 1
ATOM 787 C C . ALA A 1 103 ? -19.328 -1.127 11.328 1.00 95.19 103 ALA A C 1
ATOM 789 O O . ALA A 1 103 ? -19.428 -1.407 10.125 1.00 95.19 103 ALA A O 1
ATOM 790 N N . GLN A 1 104 ? -18.770 0.017 11.741 1.00 96.19 104 GLN A N 1
ATOM 791 C CA . GLN A 1 104 ? -18.195 1.002 10.820 1.00 96.19 1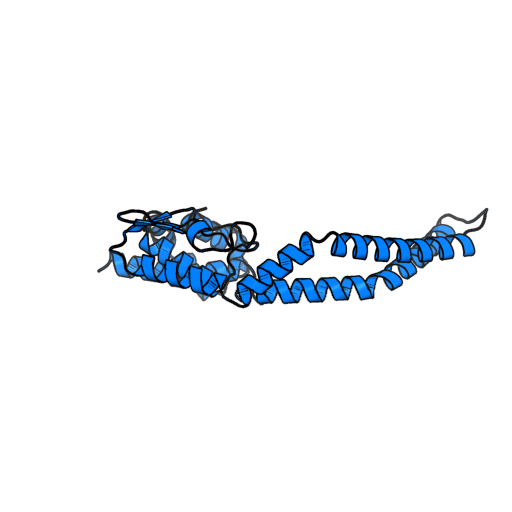04 GLN A CA 1
ATOM 792 C C . GLN A 1 104 ? -17.013 0.416 10.033 1.00 96.19 104 GLN A C 1
ATOM 794 O O . GLN A 1 104 ? -16.907 0.626 8.823 1.00 96.19 104 GLN A O 1
ATOM 799 N N . LEU A 1 105 ? -16.158 -0.379 10.681 1.00 95.50 105 LEU A N 1
ATOM 800 C CA . LEU A 1 105 ? -15.065 -1.099 10.024 1.00 95.50 105 LEU A CA 1
ATOM 801 C C . LEU A 1 105 ? -15.552 -2.106 8.990 1.00 95.50 105 LEU A C 1
ATOM 803 O O . LEU A 1 105 ? -15.052 -2.092 7.866 1.00 95.50 105 LEU A O 1
ATOM 807 N N . VAL A 1 106 ? -16.527 -2.953 9.334 1.00 96.88 106 VAL A N 1
ATOM 808 C CA . VAL A 1 106 ? -17.100 -3.928 8.387 1.00 96.88 106 VAL A CA 1
ATOM 809 C C . VAL A 1 106 ? -17.661 -3.211 7.158 1.00 96.88 106 VAL A C 1
ATOM 811 O O . VAL A 1 106 ? -17.365 -3.582 6.019 1.00 96.88 106 VAL A O 1
ATOM 814 N N . THR A 1 107 ? -18.395 -2.120 7.381 1.00 97.12 107 THR A N 1
ATOM 815 C CA . THR A 1 107 ? -18.913 -1.266 6.305 1.00 97.12 107 THR A CA 1
ATOM 816 C C . THR A 1 107 ? -17.780 -0.702 5.450 1.00 97.12 107 THR A C 1
ATOM 818 O O . THR A 1 107 ? -17.836 -0.737 4.220 1.00 97.12 107 THR A O 1
ATOM 821 N N . GLN A 1 108 ? -16.706 -0.223 6.072 1.00 96.75 108 GLN A N 1
ATOM 822 C CA . GLN A 1 108 ? -15.584 0.349 5.343 1.00 96.75 108 GLN A CA 1
ATOM 823 C C . GLN A 1 108 ? -14.786 -0.706 4.557 1.00 96.75 108 GLN A C 1
ATOM 825 O O . GLN A 1 108 ? -14.293 -0.402 3.469 1.00 96.75 108 GLN A O 1
ATOM 830 N N . VAL A 1 109 ? -14.695 -1.947 5.048 1.00 97.00 109 VAL A N 1
ATOM 831 C CA . VAL A 1 109 ? -14.144 -3.093 4.300 1.00 97.00 109 VAL A CA 1
ATOM 832 C C . VAL A 1 109 ? -14.977 -3.349 3.046 1.00 97.00 109 VAL A C 1
ATOM 834 O O . VAL A 1 109 ? -14.423 -3.385 1.946 1.00 97.00 109 VAL A O 1
ATOM 837 N N . LEU A 1 110 ? -16.305 -3.435 3.183 1.00 97.12 110 LEU A N 1
ATOM 838 C CA . LEU A 1 110 ? -17.235 -3.578 2.055 1.00 97.12 110 LEU A CA 1
ATOM 839 C C . LEU A 1 110 ? -17.058 -2.467 1.016 1.00 97.12 110 LEU A C 1
ATOM 841 O O . LEU A 1 110 ? -16.949 -2.734 -0.185 1.00 97.12 110 LEU A O 1
ATOM 845 N N . LEU A 1 111 ? -17.006 -1.213 1.467 1.00 96.88 111 LEU A N 1
ATOM 846 C CA . LEU A 1 111 ? -16.798 -0.063 0.589 1.00 96.88 111 LEU A CA 1
ATOM 847 C C . LEU A 1 111 ? -15.439 -0.127 -0.113 1.00 96.88 111 LEU A C 1
ATOM 849 O O . LEU A 1 111 ? -15.347 0.181 -1.302 1.00 96.88 111 LEU A O 1
ATOM 853 N N . ASN A 1 112 ? -14.388 -0.560 0.588 1.00 97.12 112 ASN A N 1
ATOM 854 C CA . ASN A 1 112 ? -13.056 -0.712 0.015 1.00 97.12 112 ASN A CA 1
ATOM 855 C C . ASN A 1 112 ? -13.053 -1.762 -1.104 1.00 97.12 112 ASN A C 1
ATOM 857 O O . ASN A 1 112 ? -12.644 -1.432 -2.218 1.00 97.12 112 ASN A O 1
ATOM 861 N N . LEU A 1 113 ? -13.592 -2.960 -0.860 1.00 97.00 113 LEU A N 1
ATOM 862 C CA . LEU A 1 113 ? -13.667 -4.048 -1.849 1.00 97.00 113 LEU A CA 1
ATOM 863 C C . LEU A 1 113 ? -14.433 -3.644 -3.118 1.00 97.00 113 LEU A C 1
ATOM 865 O O . LEU A 1 113 ? -14.051 -4.006 -4.232 1.00 97.00 113 LEU A O 1
ATOM 869 N N . ASN A 1 114 ? -15.474 -2.824 -2.968 1.00 96.44 114 ASN A N 1
ATOM 870 C CA . ASN A 1 114 ? -16.285 -2.339 -4.087 1.00 96.44 114 ASN A CA 1
ATOM 871 C C . ASN A 1 114 ? -15.725 -1.076 -4.770 1.00 96.44 114 ASN A C 1
ATOM 873 O O . ASN A 1 114 ? -16.251 -0.619 -5.792 1.00 96.44 114 ASN A O 1
ATOM 877 N N . SER A 1 115 ? -14.644 -0.502 -4.243 1.00 96.56 115 SER A N 1
ATOM 878 C CA . SER A 1 115 ? -14.093 0.763 -4.723 1.00 96.56 115 SER A CA 1
ATOM 879 C C . SER A 1 115 ? -13.290 0.631 -6.024 1.00 96.56 115 SER A C 1
ATOM 881 O O . SER A 1 115 ? -12.779 -0.428 -6.400 1.00 96.56 115 SER A O 1
ATOM 883 N N . ARG A 1 116 ? -13.094 1.765 -6.713 1.00 95.62 116 ARG A N 1
ATOM 884 C CA . ARG A 1 116 ? -12.156 1.862 -7.850 1.00 95.62 116 ARG A CA 1
ATOM 885 C C . ARG A 1 116 ? -10.711 1.557 -7.437 1.00 95.62 116 ARG A C 1
ATOM 887 O O . ARG A 1 116 ? -9.949 1.030 -8.242 1.00 95.62 116 ARG A O 1
ATOM 894 N N . LYS A 1 117 ? -10.372 1.853 -6.184 1.00 95.19 117 LYS A N 1
ATOM 895 C CA . LYS A 1 117 ? -9.064 1.628 -5.573 1.00 95.19 117 LYS A CA 1
ATOM 896 C C . LYS A 1 117 ? -8.725 0.134 -5.510 1.00 95.19 117 LYS A C 1
ATOM 898 O O . LYS A 1 117 ? -7.695 -0.279 -6.038 1.00 95.19 117 LYS A O 1
ATOM 903 N N . PHE A 1 118 ? -9.649 -0.689 -5.015 1.00 96.38 118 PHE A N 1
ATOM 904 C CA . PHE A 1 118 ? -9.482 -2.147 -5.003 1.00 96.38 118 PHE A CA 1
ATOM 905 C C . PHE A 1 118 ? -9.402 -2.748 -6.408 1.00 96.38 118 PHE A C 1
ATOM 907 O O . PHE A 1 118 ? -8.547 -3.588 -6.690 1.00 96.38 118 PHE A O 1
ATOM 914 N N . LYS A 1 119 ? -10.214 -2.248 -7.349 1.00 96.56 119 LYS A N 1
ATOM 915 C CA . LYS A 1 119 ? -10.117 -2.648 -8.765 1.00 96.56 119 LYS A CA 1
ATOM 916 C C . LYS A 1 119 ? -8.745 -2.320 -9.366 1.00 96.56 119 LYS A C 1
ATOM 918 O O . LYS A 1 119 ? -8.213 -3.127 -10.130 1.00 96.56 119 LYS A O 1
ATOM 923 N N . ALA A 1 120 ? -8.162 -1.171 -9.020 1.00 95.56 120 ALA A N 1
ATOM 924 C CA . ALA A 1 120 ? -6.820 -0.795 -9.454 1.00 95.56 120 ALA A CA 1
ATOM 925 C C . ALA A 1 120 ? -5.747 -1.719 -8.860 1.00 95.56 120 ALA A C 1
ATOM 927 O O . ALA A 1 120 ? -4.907 -2.211 -9.616 1.00 95.56 120 ALA A O 1
ATOM 928 N N . ALA A 1 121 ? -5.822 -2.031 -7.560 1.00 94.81 121 ALA A N 1
ATOM 929 C CA . ALA A 1 121 ? -4.930 -2.993 -6.909 1.00 94.81 121 ALA A CA 1
ATOM 930 C C . ALA A 1 121 ? -5.018 -4.377 -7.577 1.00 94.81 121 ALA A C 1
ATOM 932 O O . ALA A 1 121 ? -4.007 -4.965 -7.963 1.00 94.81 121 ALA A O 1
ATOM 933 N N . ALA A 1 122 ? -6.232 -4.875 -7.830 1.00 94.69 122 ALA A N 1
ATOM 934 C CA . ALA A 1 122 ? -6.442 -6.153 -8.509 1.00 94.69 122 ALA A CA 1
ATOM 935 C C . ALA A 1 122 ? -5.879 -6.151 -9.941 1.00 94.69 122 ALA A C 1
ATOM 937 O O . ALA A 1 122 ? -5.223 -7.108 -10.362 1.00 94.69 122 ALA A O 1
ATOM 938 N N . ALA A 1 123 ? -6.090 -5.071 -10.698 1.00 92.69 123 ALA A N 1
ATOM 939 C CA . ALA A 1 123 ? -5.529 -4.916 -12.039 1.00 92.69 123 ALA A CA 1
ATOM 940 C C . ALA A 1 123 ? -3.994 -4.874 -12.023 1.00 92.69 123 ALA A C 1
ATOM 942 O O . ALA A 1 123 ? -3.353 -5.460 -12.897 1.00 92.69 123 ALA A O 1
ATOM 943 N N . LEU A 1 124 ? -3.410 -4.224 -11.018 1.00 90.56 124 LEU A N 1
ATOM 944 C CA . LEU A 1 124 ? -1.971 -4.160 -10.800 1.00 90.56 124 LEU A CA 1
ATOM 945 C C . LEU A 1 124 ? -1.386 -5.544 -10.504 1.00 90.56 124 LEU A C 1
ATOM 947 O O . LEU A 1 124 ? -0.431 -5.944 -11.164 1.00 90.56 124 LEU A O 1
ATOM 951 N N . ARG A 1 125 ? -2.012 -6.330 -9.618 1.00 88.06 125 ARG A N 1
ATOM 952 C CA . ARG A 1 125 ? -1.587 -7.716 -9.346 1.00 88.06 125 ARG A CA 1
ATOM 953 C C . ARG A 1 125 ? -1.705 -8.620 -10.561 1.00 88.06 125 ARG A C 1
ATOM 955 O O . ARG A 1 125 ? -0.816 -9.428 -10.819 1.00 88.06 125 ARG A O 1
ATOM 962 N N . ARG A 1 126 ? -2.773 -8.466 -11.348 1.00 87.81 126 ARG A N 1
ATOM 963 C CA . ARG A 1 126 ? -2.911 -9.176 -12.629 1.00 87.81 126 ARG A CA 1
ATOM 964 C C . ARG A 1 126 ? -1.797 -8.797 -13.594 1.00 87.81 126 ARG A C 1
ATOM 966 O O . ARG A 1 126 ? -1.267 -9.679 -14.256 1.00 87.81 126 ARG A O 1
ATOM 973 N N . LEU A 1 127 ? -1.440 -7.516 -13.672 1.00 84.75 127 LEU A N 1
ATOM 974 C CA . LEU A 1 127 ? -0.355 -7.038 -14.524 1.00 84.75 127 LEU A CA 1
ATOM 975 C C . LEU A 1 127 ? 0.987 -7.665 -14.108 1.00 84.75 127 LEU A C 1
ATOM 977 O O . LEU A 1 127 ? 1.661 -8.232 -14.965 1.00 84.75 127 LEU A O 1
ATOM 981 N N . GLU A 1 128 ? 1.312 -7.641 -12.813 1.00 83.44 128 GLU A N 1
ATOM 982 C CA . GLU A 1 128 ? 2.536 -8.226 -12.239 1.00 83.44 128 GLU A CA 1
ATOM 983 C C . GLU A 1 128 ? 2.634 -9.741 -12.446 1.00 83.44 128 GLU A C 1
ATOM 985 O O . GLU A 1 128 ? 3.686 -10.248 -12.816 1.00 83.44 128 GLU A O 1
ATOM 990 N N . ARG A 1 129 ? 1.531 -10.471 -12.246 1.00 78.81 129 ARG A N 1
ATOM 991 C CA . ARG A 1 129 ? 1.490 -11.935 -12.407 1.00 78.81 129 ARG A CA 1
ATOM 992 C C . ARG A 1 129 ? 1.314 -12.385 -13.854 1.00 78.81 129 ARG A C 1
ATOM 994 O O . ARG A 1 129 ? 1.367 -13.581 -14.144 1.00 78.81 129 ARG A O 1
ATOM 1001 N N . SER A 1 130 ? 1.032 -11.468 -14.778 1.00 77.38 130 SER A N 1
ATOM 1002 C CA . SER A 1 130 ? 0.732 -11.864 -16.147 1.00 77.38 130 SER A CA 1
ATOM 1003 C C . SER A 1 130 ? 1.990 -12.354 -16.859 1.00 77.38 130 SER 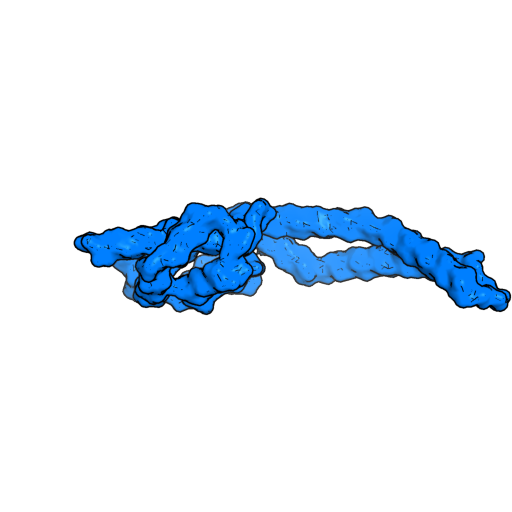A C 1
ATOM 1005 O O . SER A 1 130 ? 2.947 -11.611 -17.066 1.00 77.38 130 SER A O 1
ATOM 1007 N N . ARG A 1 131 ? 1.915 -13.576 -17.401 1.00 72.62 131 ARG A N 1
ATOM 1008 C CA . ARG A 1 131 ? 2.862 -14.058 -18.424 1.00 72.62 131 ARG A CA 1
ATOM 1009 C C . ARG A 1 131 ? 2.956 -13.102 -19.615 1.00 72.62 131 ARG A C 1
ATOM 1011 O O . ARG A 1 131 ? 3.934 -13.124 -20.342 1.00 72.62 131 ARG A O 1
ATOM 1018 N N . ARG A 1 132 ? 1.938 -12.264 -19.832 1.00 73.19 132 ARG A N 1
ATOM 1019 C CA . ARG A 1 132 ? 1.933 -11.222 -20.859 1.00 73.19 132 ARG A CA 1
ATOM 1020 C C . ARG A 1 132 ? 2.949 -10.118 -20.573 1.00 73.19 132 ARG A C 1
ATOM 1022 O O . ARG A 1 132 ? 3.580 -9.675 -21.521 1.00 73.19 132 ARG A O 1
ATOM 1029 N N . LEU A 1 133 ? 3.111 -9.676 -19.324 1.00 74.88 133 LEU A N 1
ATOM 1030 C CA . LEU A 1 133 ? 4.151 -8.705 -18.978 1.00 74.88 133 LEU A CA 1
ATOM 1031 C C . LEU A 1 133 ? 5.536 -9.321 -19.193 1.00 74.88 133 LEU A C 1
ATOM 1033 O O . LEU A 1 133 ? 6.355 -8.705 -19.863 1.00 74.88 133 LEU A O 1
ATOM 1037 N N . GLN A 1 134 ? 5.739 -10.559 -18.730 1.00 77.56 134 GLN A N 1
ATOM 1038 C CA . GLN A 1 134 ? 6.977 -11.303 -18.971 1.00 77.56 134 GLN A CA 1
ATOM 1039 C C . GLN A 1 134 ? 7.270 -11.423 -20.472 1.00 77.56 134 GLN A C 1
ATOM 1041 O O . GLN A 1 134 ? 8.297 -10.948 -20.923 1.00 77.56 134 GLN A O 1
ATOM 1046 N N . ARG A 1 135 ? 6.312 -11.899 -21.278 1.00 80.81 135 ARG A N 1
ATOM 1047 C CA . ARG A 1 135 ? 6.453 -11.982 -22.742 1.00 80.81 135 ARG A CA 1
ATOM 1048 C C . ARG A 1 135 ? 6.728 -10.635 -23.401 1.00 80.81 135 ARG A C 1
ATOM 1050 O O . ARG A 1 135 ? 7.460 -10.580 -24.375 1.00 80.81 135 ARG A O 1
ATOM 1057 N N . LEU A 1 136 ? 6.121 -9.551 -22.917 1.00 77.19 136 LEU A N 1
ATOM 1058 C CA . LEU A 1 136 ? 6.391 -8.209 -23.436 1.00 77.19 136 LEU A CA 1
ATOM 1059 C C . LEU A 1 136 ? 7.810 -7.746 -23.088 1.00 77.19 136 LEU A C 1
ATOM 1061 O O . LEU A 1 136 ? 8.426 -7.077 -23.913 1.00 77.19 136 LEU A O 1
ATOM 1065 N N . HIS A 1 137 ? 8.318 -8.100 -21.904 1.00 82.38 137 HIS A N 1
ATOM 1066 C CA . HIS A 1 137 ? 9.722 -7.906 -21.548 1.00 82.38 137 HIS A CA 1
ATOM 1067 C C . HIS A 1 137 ? 10.634 -8.761 -22.428 1.00 82.38 137 HIS A C 1
ATOM 1069 O O . HIS A 1 137 ? 11.577 -8.216 -22.988 1.00 82.38 137 HIS A O 1
ATOM 1075 N N . ASP A 1 138 ? 10.319 -10.041 -22.619 1.00 86.00 138 ASP A N 1
ATOM 1076 C CA . ASP A 1 138 ? 11.107 -10.966 -23.435 1.00 86.00 138 ASP A CA 1
ATOM 1077 C C . ASP A 1 138 ? 11.168 -10.490 -24.896 1.00 86.00 138 ASP A C 1
ATOM 1079 O O . ASP A 1 138 ? 12.252 -10.334 -25.440 1.00 86.00 138 ASP A O 1
ATOM 1083 N N . GLN A 1 139 ? 10.034 -10.122 -25.505 1.00 85.94 139 GLN A N 1
ATOM 1084 C CA . GLN A 1 139 ? 9.975 -9.575 -26.871 1.00 85.94 139 GLN A CA 1
ATOM 1085 C C . GLN A 1 139 ? 10.761 -8.267 -27.019 1.00 85.94 139 GLN A C 1
ATOM 1087 O O . GLN A 1 139 ? 11.429 -8.034 -28.027 1.00 85.94 139 GLN A O 1
ATOM 1092 N N . MET A 1 140 ? 10.668 -7.387 -26.019 1.00 86.81 140 MET A N 1
ATOM 1093 C CA . MET A 1 140 ? 11.430 -6.141 -25.982 1.00 86.81 140 MET A CA 1
ATOM 1094 C C . MET A 1 140 ? 12.937 -6.431 -25.901 1.00 86.81 140 MET A C 1
ATOM 1096 O O . MET A 1 140 ? 13.713 -5.828 -26.640 1.00 86.81 140 MET A O 1
ATOM 1100 N N . GLN A 1 141 ? 13.341 -7.376 -25.050 1.00 88.44 141 GLN A N 1
ATOM 1101 C CA . GLN A 1 141 ? 14.729 -7.813 -24.899 1.00 88.44 141 GLN A CA 1
ATOM 1102 C C . GLN A 1 141 ? 15.253 -8.496 -26.164 1.00 88.44 141 GLN A C 1
ATOM 1104 O O . GLN A 1 141 ? 16.341 -8.171 -26.622 1.00 88.44 141 GLN A O 1
ATOM 1109 N N . GLU A 1 142 ? 14.479 -9.388 -26.781 1.00 90.25 142 GLU A N 1
ATOM 1110 C CA . GLU A 1 142 ? 14.819 -10.043 -28.047 1.00 90.25 142 GLU A CA 1
ATOM 1111 C C . GLU A 1 142 ? 15.095 -9.023 -29.149 1.00 90.25 142 GLU A C 1
ATOM 1113 O O . GLU A 1 142 ? 16.100 -9.139 -29.852 1.00 90.25 142 GLU A O 1
ATOM 1118 N N . ARG A 1 143 ? 14.245 -7.997 -29.264 1.00 88.38 143 ARG A N 1
ATOM 1119 C CA . ARG A 1 143 ? 14.398 -6.930 -30.254 1.00 88.38 143 ARG A CA 1
ATOM 1120 C C . ARG A 1 143 ? 15.632 -6.067 -29.991 1.00 88.38 143 ARG A C 1
ATOM 1122 O O . ARG A 1 143 ? 16.427 -5.868 -30.908 1.00 88.38 143 ARG A O 1
ATOM 1129 N N . GLY A 1 144 ? 15.837 -5.624 -28.750 1.00 87.81 144 GLY A N 1
ATOM 1130 C CA . GLY A 1 144 ? 17.044 -4.885 -28.370 1.00 87.81 144 GLY A CA 1
ATOM 1131 C C . GLY A 1 144 ? 18.318 -5.712 -28.584 1.00 87.81 144 GLY A C 1
ATOM 1132 O O . GLY A 1 144 ? 19.315 -5.212 -29.096 1.00 87.81 144 GLY A O 1
ATOM 1133 N N . ASN A 1 145 ? 18.283 -7.007 -28.266 1.00 89.88 145 ASN A N 1
ATOM 1134 C CA . ASN A 1 145 ? 19.403 -7.927 -28.475 1.00 89.88 145 ASN A CA 1
ATOM 1135 C C . ASN A 1 145 ? 19.665 -8.201 -29.959 1.00 89.88 145 ASN A C 1
ATOM 1137 O O . ASN A 1 145 ? 20.819 -8.340 -30.355 1.00 89.88 145 ASN A O 1
ATOM 1141 N N . ALA A 1 146 ? 18.625 -8.271 -30.792 1.00 91.56 146 ALA A N 1
ATOM 1142 C CA . ALA A 1 146 ? 18.779 -8.386 -32.237 1.00 91.56 146 ALA A CA 1
ATOM 1143 C C . ALA A 1 146 ? 19.450 -7.137 -32.829 1.00 91.56 146 ALA A C 1
ATOM 1145 O O . ALA A 1 146 ? 20.406 -7.282 -33.588 1.00 91.56 146 ALA A O 1
ATOM 1146 N N . ALA A 1 147 ? 19.019 -5.935 -32.425 1.00 86.62 147 ALA A N 1
ATOM 1147 C CA . ALA A 1 147 ? 19.640 -4.675 -32.838 1.00 86.62 147 ALA A CA 1
ATOM 1148 C C . ALA A 1 147 ? 21.109 -4.587 -32.389 1.00 86.62 147 ALA A C 1
ATOM 1150 O O . ALA A 1 147 ? 21.987 -4.301 -33.203 1.00 86.62 147 ALA A O 1
ATOM 1151 N N . ARG A 1 148 ? 21.391 -4.941 -31.127 1.00 90.94 148 ARG A N 1
ATOM 1152 C CA . ARG A 1 148 ? 22.755 -5.015 -30.583 1.00 90.94 148 ARG A CA 1
ATOM 1153 C C . ARG A 1 148 ? 23.631 -5.979 -31.384 1.00 90.94 148 ARG A C 1
ATOM 1155 O O . ARG A 1 148 ? 24.724 -5.611 -31.798 1.00 90.94 148 ARG A O 1
ATOM 1162 N N . ARG A 1 149 ? 23.159 -7.206 -31.638 1.00 91.69 149 ARG A N 1
ATOM 1163 C CA . ARG A 1 149 ? 23.908 -8.203 -32.426 1.00 91.69 149 ARG A CA 1
ATOM 1164 C C . ARG A 1 149 ? 24.170 -7.730 -33.851 1.00 91.69 149 ARG A C 1
ATOM 1166 O O . ARG A 1 149 ? 25.290 -7.889 -34.321 1.00 91.69 149 ARG A O 1
ATOM 1173 N N . ALA A 1 150 ? 23.175 -7.136 -34.510 1.00 90.50 150 ALA A N 1
ATOM 1174 C CA . ALA A 1 150 ? 23.332 -6.594 -35.856 1.00 90.50 150 ALA A CA 1
ATOM 1175 C C . ALA A 1 150 ? 24.404 -5.493 -35.887 1.00 90.50 150 ALA A C 1
ATOM 1177 O O . ALA A 1 150 ? 25.305 -5.541 -36.724 1.00 90.50 150 ALA A O 1
ATOM 1178 N N . TYR A 1 151 ? 24.368 -4.568 -34.923 1.00 90.44 151 TYR A N 1
ATOM 1179 C CA . TYR A 1 151 ? 25.371 -3.512 -34.803 1.00 90.44 151 TYR A CA 1
ATOM 1180 C C . TYR A 1 151 ? 26.775 -4.079 -34.580 1.00 90.44 151 TYR A C 1
ATOM 1182 O O . TYR A 1 151 ? 27.685 -3.755 -35.340 1.00 90.44 151 TYR A O 1
ATOM 1190 N N . LEU A 1 152 ? 26.941 -4.979 -33.605 1.00 91.50 152 LEU A N 1
ATOM 1191 C CA . LEU A 1 152 ? 28.229 -5.620 -33.322 1.00 91.50 152 LEU A CA 1
ATOM 1192 C C . LEU A 1 152 ? 28.763 -6.373 -34.545 1.00 91.50 152 LEU A C 1
ATOM 1194 O O . LEU A 1 152 ? 29.925 -6.215 -34.892 1.00 91.50 152 LEU A O 1
ATOM 1198 N N . SER A 1 153 ? 27.914 -7.133 -35.243 1.00 90.19 153 SER A N 1
ATOM 1199 C CA . SER A 1 153 ? 28.323 -7.887 -36.436 1.00 90.19 153 SER A CA 1
ATOM 1200 C C . SER A 1 153 ? 28.764 -7.004 -37.608 1.00 90.19 153 SER A C 1
ATOM 1202 O O . SER A 1 153 ? 29.565 -7.440 -38.427 1.00 90.19 153 SER A O 1
ATOM 1204 N N . ALA A 1 154 ? 28.253 -5.773 -37.692 1.00 88.19 154 ALA A N 1
ATOM 1205 C CA . ALA A 1 154 ? 28.591 -4.833 -38.756 1.00 88.19 154 ALA A CA 1
ATOM 1206 C C . ALA A 1 154 ? 29.851 -4.000 -38.454 1.00 88.19 154 ALA A C 1
ATOM 1208 O O . ALA A 1 154 ? 30.467 -3.474 -39.382 1.00 88.19 154 ALA A O 1
ATOM 1209 N N . HIS A 1 155 ? 30.226 -3.868 -37.177 1.00 88.06 155 HIS A N 1
ATOM 1210 C CA . HIS A 1 155 ? 31.261 -2.928 -36.737 1.00 88.06 155 HIS A CA 1
ATOM 1211 C C . HIS A 1 155 ? 32.480 -3.594 -36.093 1.00 88.06 155 HIS A C 1
ATOM 1213 O O . HIS A 1 155 ? 33.551 -3.002 -36.171 1.00 88.06 155 HIS A O 1
ATOM 1219 N N . LEU A 1 156 ? 32.351 -4.801 -35.523 1.00 86.56 156 LEU A N 1
ATOM 1220 C CA . LEU A 1 156 ? 33.492 -5.563 -35.009 1.00 86.56 156 LEU A CA 1
ATOM 1221 C C . LEU A 1 156 ? 34.298 -6.207 -36.149 1.00 86.56 156 LEU A C 1
ATOM 1223 O O . LEU A 1 156 ? 33.744 -6.828 -37.059 1.00 86.56 156 LEU A O 1
ATOM 1227 N N . ARG A 1 157 ? 35.620 -6.090 -36.080 1.00 83.94 157 ARG A N 1
ATOM 1228 C CA . ARG A 1 157 ? 36.620 -6.522 -37.061 1.00 83.94 157 ARG A CA 1
ATOM 1229 C C . ARG A 1 157 ? 37.808 -7.177 -36.355 1.00 83.94 157 ARG A C 1
ATOM 1231 O O . ARG A 1 157 ? 38.227 -6.785 -35.278 1.00 83.94 157 ARG A O 1
ATOM 1238 N N . GLY A 1 158 ? 38.424 -8.176 -36.980 1.00 73.19 158 GLY A N 1
ATOM 1239 C CA . GLY A 1 158 ? 39.649 -8.764 -36.428 1.00 73.19 158 GLY A CA 1
ATOM 1240 C C . GLY A 1 158 ? 40.788 -7.735 -36.352 1.00 73.19 158 GLY A C 1
ATOM 1241 O O . GLY A 1 158 ? 41.083 -7.091 -37.355 1.00 73.19 158 GLY A O 1
ATOM 1242 N N . GLY A 1 159 ? 41.444 -7.618 -35.190 1.00 75.12 159 GLY A N 1
ATOM 1243 C CA . GLY A 1 159 ? 42.638 -6.778 -34.994 1.00 75.12 159 GLY A CA 1
ATOM 1244 C C . GLY A 1 159 ? 42.416 -5.439 -34.281 1.00 75.12 159 GLY A C 1
ATOM 1245 O O . GLY A 1 159 ? 43.345 -4.641 -34.210 1.00 75.12 159 GLY A O 1
ATOM 1246 N N . GLU A 1 160 ? 41.221 -5.189 -33.751 1.00 86.69 160 GLU A N 1
ATOM 1247 C CA . GLU A 1 160 ? 40.904 -3.965 -33.005 1.00 86.69 160 GLU A CA 1
ATOM 1248 C C . GLU A 1 160 ? 41.672 -3.859 -31.689 1.00 86.69 160 GLU A C 1
ATOM 1250 O O . GLU A 1 160 ? 41.898 -4.845 -30.977 1.00 86.69 160 GLU A O 1
ATOM 1255 N N . THR A 1 161 ? 42.004 -2.628 -31.308 1.00 91.06 161 THR A N 1
ATOM 1256 C CA . THR A 1 161 ? 42.454 -2.346 -29.948 1.00 91.06 161 THR A CA 1
ATOM 1257 C C . THR A 1 161 ? 41.293 -2.466 -28.960 1.00 91.06 161 THR A C 1
ATOM 1259 O O . THR A 1 161 ? 40.115 -2.334 -29.294 1.00 91.06 161 THR A O 1
ATOM 1262 N N . ARG A 1 162 ? 41.623 -2.652 -27.679 1.00 86.19 162 ARG A N 1
ATOM 1263 C CA . ARG A 1 162 ? 40.620 -2.732 -26.608 1.00 86.19 162 ARG A CA 1
ATOM 1264 C C . ARG A 1 162 ? 39.713 -1.493 -26.535 1.00 86.19 162 ARG A C 1
ATOM 1266 O O . ARG A 1 162 ? 38.539 -1.631 -26.210 1.00 86.19 162 ARG A O 1
ATOM 1273 N N . ALA A 1 163 ? 40.249 -0.303 -26.810 1.00 89.56 163 ALA A N 1
ATOM 1274 C CA . ALA A 1 163 ? 39.492 0.948 -26.758 1.00 89.56 163 ALA A CA 1
ATOM 1275 C C . ALA A 1 163 ? 38.495 1.069 -27.923 1.00 89.56 163 ALA A C 1
ATOM 1277 O O . ALA A 1 163 ? 37.354 1.475 -27.716 1.00 89.56 163 ALA A O 1
ATOM 1278 N N . GLU A 1 164 ? 38.901 0.661 -29.125 1.00 86.12 164 GLU A N 1
ATOM 1279 C CA . GLU A 1 164 ? 38.035 0.648 -30.310 1.00 86.12 164 GLU A CA 1
ATOM 1280 C C . GLU A 1 164 ? 36.892 -0.354 -30.146 1.00 86.12 164 GLU A C 1
ATOM 1282 O O . GLU A 1 164 ? 35.731 -0.006 -30.363 1.00 86.12 164 GLU A O 1
ATOM 1287 N N . ALA A 1 165 ? 37.198 -1.562 -29.662 1.00 87.31 165 ALA A N 1
ATOM 1288 C CA . ALA A 1 165 ? 36.178 -2.558 -29.355 1.00 87.31 165 ALA A CA 1
ATOM 1289 C C . ALA A 1 165 ? 35.166 -2.025 -28.323 1.00 87.31 165 ALA A C 1
ATOM 1291 O O . ALA A 1 165 ? 33.960 -2.182 -28.511 1.00 87.31 165 ALA A O 1
ATOM 1292 N N . GLN A 1 166 ? 35.630 -1.345 -27.265 1.00 91.06 166 GLN A N 1
ATOM 1293 C CA . GLN A 1 166 ? 34.749 -0.767 -26.244 1.00 91.06 166 GLN A CA 1
ATOM 1294 C C . GLN A 1 166 ? 33.780 0.271 -26.828 1.00 91.06 166 GLN A C 1
ATOM 1296 O O . GLN A 1 166 ? 32.587 0.199 -26.548 1.00 91.06 166 GLN A O 1
ATOM 1301 N N . ALA A 1 167 ? 34.252 1.175 -27.690 1.00 91.44 167 ALA A N 1
ATOM 1302 C CA . ALA A 1 167 ? 33.390 2.172 -28.329 1.00 91.44 167 ALA A CA 1
ATOM 1303 C C . ALA A 1 167 ? 32.291 1.528 -29.201 1.00 91.44 167 ALA A C 1
ATOM 1305 O O . ALA A 1 167 ? 31.157 2.013 -29.253 1.00 91.44 167 ALA A O 1
ATOM 1306 N N . VAL A 1 168 ? 32.602 0.405 -29.859 1.00 88.44 168 VAL A N 1
ATOM 1307 C CA . VAL A 1 168 ? 31.620 -0.378 -30.624 1.00 88.44 168 VAL A CA 1
ATOM 1308 C C . VAL A 1 168 ? 30.586 -1.035 -29.700 1.00 88.44 168 VAL A C 1
ATOM 1310 O O . VAL A 1 168 ? 29.393 -1.012 -30.013 1.00 88.44 168 VAL A O 1
ATOM 1313 N N . TYR A 1 169 ? 30.998 -1.571 -28.546 1.00 89.94 169 TYR A N 1
ATOM 1314 C CA . TYR A 1 169 ? 30.065 -2.103 -27.545 1.00 89.94 169 TYR A CA 1
ATOM 1315 C C . TYR A 1 169 ? 29.139 -1.025 -26.975 1.00 89.94 169 TYR A C 1
ATOM 1317 O O . TYR A 1 169 ? 27.929 -1.251 -26.914 1.00 89.94 169 TYR A O 1
ATOM 1325 N N . ASP A 1 170 ? 29.673 0.151 -26.646 1.00 93.44 170 ASP A N 1
ATOM 1326 C CA . ASP A 1 170 ? 28.888 1.266 -26.108 1.00 93.44 170 ASP A CA 1
ATOM 1327 C C . ASP A 1 170 ? 27.817 1.733 -27.116 1.00 93.44 170 ASP A C 1
ATOM 1329 O O . ASP A 1 170 ? 26.660 1.957 -26.753 1.00 93.44 170 ASP A O 1
ATOM 1333 N N . GLY A 1 171 ? 28.163 1.804 -28.409 1.00 87.88 171 GLY A N 1
ATOM 1334 C CA . GLY A 1 171 ? 27.205 2.109 -29.478 1.00 87.88 171 GLY A CA 1
ATOM 1335 C C . GLY A 1 171 ? 26.110 1.045 -29.636 1.00 87.88 171 GLY A C 1
ATOM 1336 O O . GLY A 1 171 ? 24.940 1.373 -29.851 1.00 87.88 171 GLY A O 1
ATOM 1337 N N . ALA A 1 172 ? 26.460 -0.232 -29.469 1.00 87.12 172 ALA A N 1
ATOM 1338 C CA . ALA A 1 172 ? 25.503 -1.334 -29.526 1.00 87.12 172 ALA A CA 1
ATOM 1339 C C . ALA A 1 172 ? 24.519 -1.313 -28.339 1.00 87.12 172 ALA A C 1
ATOM 1341 O O . ALA A 1 172 ? 23.335 -1.622 -28.507 1.00 87.12 172 ALA A O 1
ATOM 1342 N N . ASP A 1 173 ? 24.994 -0.922 -27.154 1.00 91.38 173 ASP A N 1
ATOM 1343 C CA . ASP A 1 173 ? 24.167 -0.762 -25.956 1.00 91.38 173 ASP A CA 1
ATOM 1344 C C . ASP A 1 173 ? 23.252 0.466 -26.045 1.00 91.38 173 ASP A C 1
ATOM 1346 O O . ASP A 1 173 ? 22.083 0.386 -25.656 1.00 91.38 173 ASP A O 1
ATOM 1350 N N . ALA A 1 174 ? 23.715 1.566 -26.647 1.00 91.31 174 ALA A N 1
ATOM 1351 C CA . ALA A 1 174 ? 22.870 2.728 -26.928 1.00 91.31 174 ALA A CA 1
ATOM 1352 C C . ALA A 1 174 ? 21.683 2.372 -27.845 1.00 91.31 174 ALA A C 1
ATOM 1354 O O . ALA A 1 174 ? 20.546 2.769 -27.579 1.00 91.31 174 ALA A O 1
ATOM 1355 N N . LEU A 1 175 ? 21.923 1.561 -28.881 1.00 87.44 175 LEU A N 1
ATOM 1356 C CA . LEU A 1 175 ? 20.878 1.041 -29.771 1.00 87.44 175 LEU A CA 1
ATOM 1357 C C . LEU A 1 175 ? 19.910 0.089 -29.056 1.00 87.44 175 LEU A C 1
ATOM 1359 O O . LEU A 1 175 ? 18.698 0.175 -29.266 1.00 87.44 175 LEU A O 1
ATOM 1363 N N . HIS A 1 176 ? 20.412 -0.789 -28.182 1.00 90.81 176 HIS A N 1
ATOM 1364 C CA . HIS A 1 176 ? 19.550 -1.626 -27.343 1.00 90.81 176 HIS A CA 1
ATOM 1365 C C . HIS A 1 176 ? 18.632 -0.766 -26.461 1.00 90.81 176 HIS A C 1
ATOM 1367 O O . HIS A 1 176 ? 17.422 -0.999 -26.396 1.00 90.81 176 HIS A O 1
ATOM 1373 N N . GLU A 1 177 ? 19.181 0.239 -25.778 1.00 89.81 177 GLU A N 1
ATOM 1374 C CA . GLU A 1 177 ? 18.387 1.100 -24.903 1.00 89.81 177 GLU A CA 1
ATOM 1375 C C . GLU A 1 177 ? 17.361 1.907 -25.708 1.00 89.81 177 GLU A C 1
ATOM 1377 O O . GLU A 1 177 ? 16.199 1.960 -25.310 1.00 89.81 177 GLU A O 1
ATOM 1382 N N . GLN A 1 178 ? 17.721 2.430 -26.884 1.00 88.62 178 GLN A N 1
ATOM 1383 C CA . GLN A 1 178 ? 16.783 3.122 -27.773 1.00 88.62 178 GLN A CA 1
ATOM 1384 C C . GLN A 1 178 ? 15.572 2.246 -28.142 1.00 88.62 178 GLN A C 1
ATOM 1386 O O . GLN A 1 178 ? 14.428 2.703 -28.064 1.00 88.62 178 GLN A O 1
ATOM 1391 N N . GLU A 1 179 ? 15.804 0.979 -28.493 1.00 87.81 179 GLU A N 1
ATOM 1392 C CA . GLU A 1 179 ? 14.740 0.040 -28.876 1.00 87.81 179 GLU A CA 1
ATOM 1393 C C . GLU A 1 179 ? 13.852 -0.380 -27.693 1.00 87.81 179 GLU A C 1
ATOM 1395 O O . GLU A 1 179 ? 12.678 -0.720 -27.877 1.00 87.81 179 GLU A O 1
ATOM 1400 N N . THR A 1 180 ? 14.376 -0.348 -26.463 1.00 87.94 180 THR A N 1
ATOM 1401 C CA . THR A 1 180 ? 13.635 -0.800 -25.273 1.00 87.94 180 THR A CA 1
ATOM 1402 C C . THR A 1 180 ? 13.017 0.335 -24.444 1.00 87.94 180 THR A C 1
ATOM 1404 O O . THR A 1 180 ? 11.998 0.119 -23.773 1.00 87.94 180 THR A O 1
ATOM 1407 N N . ALA A 1 181 ? 13.544 1.561 -24.527 1.00 87.31 181 ALA A N 1
ATOM 1408 C CA . ALA A 1 181 ? 13.189 2.687 -23.657 1.00 87.31 181 ALA A CA 1
ATOM 1409 C C . ALA A 1 181 ? 11.709 3.089 -23.739 1.00 87.31 181 ALA A C 1
ATOM 1411 O O . ALA A 1 181 ? 11.034 3.205 -22.712 1.00 87.31 181 ALA A O 1
ATOM 1412 N N . ALA A 1 182 ? 11.156 3.256 -24.947 1.00 84.50 182 ALA A N 1
ATOM 1413 C CA . ALA A 1 182 ? 9.767 3.695 -25.120 1.00 84.50 182 ALA A CA 1
ATOM 1414 C C . ALA A 1 182 ? 8.763 2.703 -24.504 1.00 84.50 182 ALA A C 1
ATOM 1416 O O . ALA A 1 182 ? 7.769 3.097 -23.879 1.00 84.50 182 ALA A O 1
ATOM 1417 N N . ARG A 1 183 ? 9.040 1.399 -24.639 1.00 81.81 183 ARG A N 1
ATOM 1418 C CA . ARG A 1 183 ? 8.184 0.332 -24.113 1.00 81.81 183 ARG A CA 1
ATOM 1419 C C . ARG A 1 183 ? 8.311 0.203 -22.599 1.00 81.81 183 ARG A C 1
ATOM 1421 O O . ARG A 1 183 ? 7.285 0.085 -21.925 1.00 81.81 183 ARG A O 1
ATOM 1428 N N . ARG A 1 184 ? 9.534 0.313 -22.069 1.00 85.00 184 ARG A N 1
ATOM 1429 C CA . ARG A 1 184 ? 9.810 0.380 -20.626 1.00 85.00 184 ARG A CA 1
ATOM 1430 C C . ARG A 1 184 ? 9.052 1.547 -19.985 1.00 85.00 184 ARG A C 1
ATOM 1432 O O . ARG A 1 184 ? 8.242 1.334 -19.086 1.00 85.00 184 ARG A O 1
ATOM 1439 N N . ALA A 1 185 ? 9.170 2.745 -20.561 1.00 87.12 185 ALA A N 1
ATOM 1440 C CA . ALA A 1 185 ? 8.475 3.943 -20.092 1.00 87.12 185 ALA A CA 1
ATOM 1441 C C . ALA A 1 185 ? 6.940 3.818 -20.137 1.00 87.12 185 ALA A C 1
ATOM 1443 O O . ALA A 1 185 ? 6.236 4.369 -19.289 1.00 87.12 185 ALA A O 1
ATOM 1444 N N . GLN A 1 186 ? 6.378 3.110 -21.122 1.00 84.75 186 GLN A N 1
ATOM 1445 C CA . GLN A 1 186 ? 4.936 2.851 -21.180 1.00 84.75 186 GLN A CA 1
ATOM 1446 C C . GLN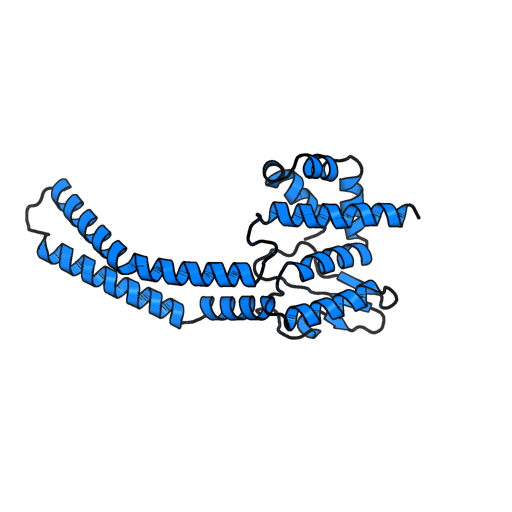 A 1 186 ? 4.472 1.932 -20.038 1.00 84.75 186 GLN A C 1
ATOM 1448 O O . GLN A 1 186 ? 3.460 2.220 -19.389 1.00 84.75 186 GLN A O 1
ATOM 1453 N N . LEU A 1 187 ? 5.195 0.834 -19.794 1.00 83.44 187 LEU A N 1
ATOM 1454 C CA . LEU A 1 187 ? 4.880 -0.108 -18.717 1.00 83.44 187 LEU A CA 1
ATOM 1455 C C . LEU A 1 187 ? 5.016 0.556 -17.346 1.00 83.44 187 LEU A C 1
ATOM 1457 O O . LEU A 1 187 ? 4.109 0.435 -16.519 1.00 83.44 187 LEU A O 1
ATOM 1461 N N . ASP A 1 188 ? 6.081 1.331 -17.146 1.00 87.12 188 ASP A N 1
ATOM 1462 C CA . ASP A 1 188 ? 6.314 2.067 -15.906 1.00 87.12 188 ASP A CA 1
ATOM 1463 C C . ASP A 1 188 ? 5.217 3.093 -15.633 1.00 87.12 188 ASP A C 1
ATOM 1465 O O . ASP A 1 188 ? 4.680 3.131 -14.524 1.00 87.12 188 ASP A O 1
ATOM 1469 N N . ARG A 1 189 ? 4.811 3.877 -16.642 1.00 89.00 189 ARG A N 1
ATOM 1470 C CA . ARG A 1 189 ? 3.694 4.830 -16.506 1.00 89.00 189 ARG A CA 1
ATOM 1471 C C . ARG A 1 189 ? 2.407 4.135 -16.082 1.00 89.00 189 ARG A C 1
ATOM 1473 O O . ARG A 1 189 ? 1.745 4.582 -15.146 1.00 89.00 189 ARG A O 1
ATOM 1480 N N . ARG A 1 190 ? 2.071 3.011 -16.721 1.00 86.69 190 ARG A N 1
ATOM 1481 C CA . ARG A 1 190 ? 0.878 2.234 -16.367 1.00 86.69 190 ARG A CA 1
ATOM 1482 C C . ARG A 1 190 ? 0.962 1.681 -14.944 1.00 86.69 190 ARG A C 1
ATOM 1484 O O . ARG A 1 190 ? -0.011 1.784 -14.201 1.00 86.69 190 ARG A O 1
ATOM 1491 N N . ARG A 1 191 ? 2.112 1.121 -14.553 1.00 87.69 191 ARG A N 1
ATOM 1492 C CA . ARG A 1 191 ? 2.337 0.586 -13.202 1.00 87.69 191 ARG A CA 1
ATOM 1493 C C . ARG A 1 191 ? 2.205 1.680 -12.142 1.00 87.69 191 ARG A C 1
ATOM 1495 O O . ARG A 1 191 ? 1.523 1.465 -11.142 1.00 87.69 191 ARG A O 1
ATOM 1502 N N . ARG A 1 192 ? 2.802 2.855 -12.374 1.00 87.62 192 ARG A N 1
ATOM 1503 C CA . ARG A 1 192 ? 2.705 4.020 -11.476 1.00 87.62 192 ARG A CA 1
ATOM 1504 C C . ARG A 1 192 ? 1.266 4.507 -11.337 1.00 87.62 192 ARG A C 1
ATOM 1506 O O . ARG A 1 192 ? 0.793 4.638 -10.218 1.00 87.62 192 ARG A O 1
ATOM 1513 N N . SER A 1 193 ? 0.551 4.677 -12.450 1.00 90.25 193 SER A N 1
ATOM 1514 C CA . SER A 1 193 ? -0.857 5.101 -12.439 1.00 90.25 193 SER A CA 1
ATOM 1515 C C . SER A 1 193 ? -1.749 4.141 -11.643 1.00 90.25 193 SER A C 1
ATOM 1517 O O . SER A 1 193 ? -2.533 4.578 -10.804 1.00 90.25 193 SER A O 1
ATOM 1519 N N . LEU A 1 194 ? -1.589 2.829 -11.841 1.00 90.88 194 LEU A N 1
ATOM 1520 C CA . LEU A 1 194 ? -2.338 1.829 -11.077 1.00 90.88 194 LEU A CA 1
ATOM 1521 C C . LEU A 1 194 ? -1.960 1.820 -9.591 1.00 90.88 194 LEU A C 1
ATOM 1523 O O . LEU A 1 194 ? -2.842 1.694 -8.751 1.00 90.88 194 LEU A O 1
ATOM 1527 N N . THR A 1 195 ? -0.675 1.988 -9.268 1.00 89.12 195 THR A N 1
ATOM 1528 C CA . THR A 1 195 ? -0.201 2.076 -7.875 1.00 89.12 195 THR A CA 1
ATOM 1529 C C . THR A 1 195 ? -0.814 3.288 -7.170 1.00 89.12 195 THR A C 1
ATOM 1531 O O . THR A 1 195 ? -1.368 3.158 -6.084 1.00 89.12 195 THR A O 1
ATOM 1534 N N . HIS A 1 196 ? -0.797 4.449 -7.825 1.00 91.25 196 HIS A N 1
ATOM 1535 C CA . HIS A 1 196 ? -1.419 5.674 -7.327 1.00 91.25 196 HIS A CA 1
ATOM 1536 C C . HIS A 1 196 ? -2.932 5.505 -7.131 1.00 91.25 196 HIS A C 1
ATOM 1538 O O . HIS A 1 196 ? -3.494 5.970 -6.145 1.00 91.25 196 HIS A O 1
ATOM 1544 N N . ALA A 1 197 ? -3.618 4.830 -8.054 1.00 91.88 197 ALA A N 1
ATOM 1545 C CA . ALA A 1 197 ? -5.050 4.576 -7.926 1.00 91.88 197 ALA A CA 1
ATOM 1546 C C . ALA A 1 197 ? -5.387 3.566 -6.810 1.00 91.88 197 ALA A C 1
ATOM 1548 O O . ALA A 1 197 ? -6.443 3.688 -6.193 1.00 91.88 197 ALA A O 1
ATOM 1549 N N . ALA A 1 198 ? -4.512 2.588 -6.548 1.00 91.25 198 ALA A N 1
ATOM 1550 C CA . ALA A 1 198 ? -4.659 1.585 -5.488 1.00 91.25 198 ALA A CA 1
ATOM 1551 C C . ALA A 1 198 ? -4.366 2.141 -4.082 1.00 91.25 198 ALA A C 1
ATOM 1553 O O . ALA A 1 198 ? -4.976 1.717 -3.101 1.00 91.25 198 ALA A O 1
ATOM 1554 N N . SER A 1 199 ? -3.475 3.121 -3.977 1.00 90.19 199 SER A N 1
ATOM 1555 C CA . SER A 1 199 ? -3.093 3.717 -2.695 1.00 90.19 199 SER A CA 1
ATOM 1556 C C . SER A 1 199 ? -2.949 5.232 -2.838 1.00 90.19 199 SER A C 1
ATOM 1558 O O . SER A 1 199 ? -1.840 5.752 -2.724 1.00 90.19 199 SER A O 1
ATOM 1560 N N . PRO A 1 200 ? -4.053 5.966 -3.080 1.00 88.12 200 PRO A N 1
ATOM 1561 C CA . PRO A 1 200 ? -4.012 7.412 -3.308 1.00 88.12 200 PRO A CA 1
ATOM 1562 C C . PRO A 1 200 ? -3.426 8.173 -2.120 1.00 88.12 200 PRO A C 1
ATOM 1564 O O . PRO A 1 200 ? -2.770 9.189 -2.302 1.00 88.12 200 PRO A O 1
ATOM 1567 N N . ALA A 1 201 ? -3.583 7.660 -0.897 1.00 87.69 201 ALA A N 1
ATOM 1568 C CA . ALA A 1 201 ? -2.969 8.283 0.267 1.00 87.69 201 ALA A CA 1
ATOM 1569 C C . ALA A 1 201 ? -1.430 8.219 0.276 1.00 87.69 201 ALA A C 1
ATOM 1571 O O . ALA A 1 201 ? -0.830 8.933 1.069 1.00 87.69 201 ALA A O 1
ATOM 1572 N N . LEU A 1 202 ? -0.807 7.407 -0.582 1.00 86.38 202 LEU A N 1
ATOM 1573 C CA . LEU A 1 202 ? 0.648 7.249 -0.719 1.00 86.38 202 LEU A CA 1
ATOM 1574 C C . LEU A 1 202 ? 1.175 7.765 -2.064 1.00 86.38 202 LEU A C 1
ATOM 1576 O O . LEU A 1 202 ? 2.342 7.568 -2.388 1.00 86.38 202 LEU A O 1
ATOM 1580 N N . ALA A 1 203 ? 0.304 8.362 -2.875 1.00 82.06 203 ALA A N 1
ATOM 1581 C CA . ALA A 1 203 ? 0.642 8.855 -4.201 1.00 82.06 203 ALA A CA 1
ATOM 1582 C C . ALA A 1 203 ? 1.737 9.928 -4.167 1.00 82.06 203 ALA A C 1
ATOM 1584 O O . ALA A 1 203 ? 2.744 9.809 -4.861 1.00 82.06 203 ALA A O 1
ATOM 1585 N N . ASP A 1 204 ? 1.516 10.936 -3.322 1.00 80.56 204 ASP A N 1
ATOM 1586 C CA . ASP A 1 204 ? 2.296 12.177 -3.291 1.00 80.56 204 ASP A CA 1
ATOM 1587 C C . ASP A 1 204 ? 3.098 12.341 -1.992 1.00 80.56 204 ASP A C 1
ATOM 1589 O O . ASP A 1 204 ? 3.784 13.341 -1.794 1.00 80.56 204 ASP A O 1
ATOM 1593 N N . ARG A 1 205 ? 3.021 11.36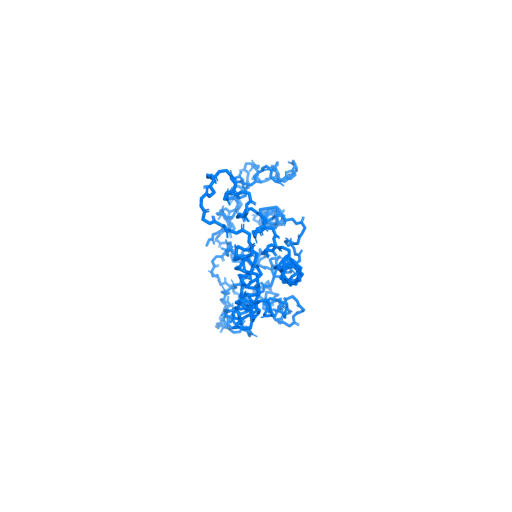1 -1.084 1.00 80.12 205 ARG A N 1
ATOM 1594 C CA . ARG A 1 205 ? 3.754 11.354 0.189 1.00 80.12 205 ARG A CA 1
ATOM 1595 C C . ARG A 1 205 ? 4.346 9.982 0.476 1.00 80.12 205 ARG A C 1
ATOM 1597 O O . ARG A 1 205 ? 3.744 8.955 0.172 1.00 80.12 205 ARG A O 1
ATOM 1604 N N . GLY A 1 206 ? 5.533 9.978 1.081 1.00 83.50 206 GLY A N 1
ATOM 1605 C CA . GLY A 1 206 ? 6.205 8.752 1.500 1.00 83.50 206 GLY A CA 1
ATOM 1606 C C . GLY A 1 206 ? 5.412 7.992 2.566 1.00 83.50 206 GLY A C 1
ATOM 1607 O O . GLY A 1 206 ? 4.647 8.581 3.330 1.00 83.50 206 GLY A O 1
ATOM 1608 N N . TYR A 1 207 ? 5.638 6.680 2.640 1.00 86.31 207 TYR A N 1
ATOM 1609 C CA . TYR A 1 207 ? 5.012 5.777 3.612 1.00 86.31 207 TYR A CA 1
ATOM 1610 C C . TYR A 1 207 ? 5.062 6.324 5.042 1.00 86.31 207 TYR A C 1
ATOM 1612 O O . TYR A 1 207 ? 4.026 6.445 5.687 1.00 86.31 207 TYR A O 1
ATOM 1620 N N . THR A 1 208 ? 6.244 6.736 5.505 1.00 89.69 208 THR A N 1
ATOM 1621 C CA . THR A 1 208 ? 6.433 7.247 6.866 1.00 89.69 208 THR A CA 1
ATOM 1622 C C . THR A 1 208 ? 5.580 8.478 7.158 1.00 89.69 208 THR A C 1
ATOM 1624 O O . THR A 1 208 ? 4.934 8.534 8.200 1.00 89.69 208 THR A O 1
ATOM 1627 N N . GLN A 1 209 ? 5.539 9.435 6.226 1.00 90.62 209 GLN A N 1
ATOM 1628 C CA . GLN A 1 209 ? 4.739 10.649 6.373 1.00 90.62 209 GLN A CA 1
ATOM 1629 C C . GLN A 1 209 ? 3.258 10.307 6.547 1.00 90.62 209 GLN A C 1
ATOM 1631 O O . GLN A 1 209 ? 2.589 10.823 7.436 1.00 90.62 209 GLN A O 1
ATOM 1636 N N . TRP A 1 210 ? 2.746 9.390 5.728 1.00 90.25 210 TRP A N 1
ATOM 1637 C CA . TRP A 1 210 ? 1.353 8.974 5.820 1.00 90.25 210 TRP A CA 1
ATOM 1638 C C . TRP A 1 210 ? 1.037 8.248 7.139 1.00 90.25 210 TRP A C 1
ATOM 1640 O O . TRP A 1 210 ? -0.002 8.514 7.742 1.00 90.25 210 TRP A O 1
ATOM 1650 N N . VAL A 1 211 ? 1.926 7.374 7.625 1.00 90.62 211 VAL A N 1
ATOM 1651 C CA . VAL A 1 211 ? 1.748 6.697 8.925 1.00 90.62 211 VAL A CA 1
ATOM 1652 C C . VAL A 1 211 ? 1.733 7.709 10.066 1.00 90.62 211 VAL A C 1
ATOM 1654 O O . VAL A 1 211 ? 0.867 7.630 10.935 1.00 90.62 211 VAL A O 1
ATOM 1657 N N . ALA A 1 212 ? 2.643 8.687 10.037 1.00 91.56 212 ALA A N 1
ATOM 1658 C CA . ALA A 1 212 ? 2.666 9.788 10.994 1.00 91.56 212 ALA A CA 1
ATOM 1659 C C . ALA A 1 212 ? 1.334 10.550 10.995 1.00 91.56 212 ALA A C 1
ATOM 1661 O O . ALA A 1 212 ? 0.755 10.764 12.056 1.00 91.56 212 ALA A O 1
ATOM 1662 N N . ASP A 1 213 ? 0.798 10.878 9.814 1.00 90.94 213 ASP A N 1
ATOM 1663 C CA . ASP A 1 213 ? -0.495 11.556 9.687 1.00 90.94 213 ASP A CA 1
ATOM 1664 C C . ASP A 1 213 ? -1.634 10.765 10.354 1.00 90.94 213 ASP A C 1
ATOM 1666 O O . ASP A 1 213 ? -2.514 11.359 10.977 1.00 90.94 213 ASP A O 1
ATOM 1670 N N . VAL A 1 214 ? -1.645 9.434 10.209 1.00 90.94 214 VAL A N 1
ATOM 1671 C CA . VAL A 1 214 ? -2.655 8.567 10.838 1.00 90.94 214 VAL A CA 1
ATOM 1672 C C . VAL A 1 214 ? -2.465 8.526 12.357 1.00 90.94 214 VAL A C 1
ATOM 1674 O O . VAL A 1 214 ? -3.431 8.734 13.091 1.00 90.94 214 VAL A O 1
ATOM 1677 N N . LEU A 1 215 ? -1.236 8.324 12.842 1.00 91.38 215 LEU A N 1
ATOM 1678 C CA . LEU A 1 215 ? -0.927 8.303 14.278 1.00 91.38 215 LEU A CA 1
ATOM 1679 C C . LEU A 1 215 ? -1.312 9.622 14.962 1.00 91.38 215 LEU A C 1
ATOM 1681 O O . LEU A 1 215 ? -1.964 9.603 16.003 1.00 91.38 215 LEU A O 1
ATOM 1685 N N . CYS A 1 216 ? -0.992 10.761 14.344 1.00 90.06 216 CYS A N 1
ATOM 1686 C CA . CYS A 1 216 ? -1.337 12.088 14.855 1.00 90.06 216 CYS A CA 1
ATOM 1687 C C . CYS A 1 216 ? -2.851 12.345 14.920 1.00 90.06 216 CYS A C 1
ATO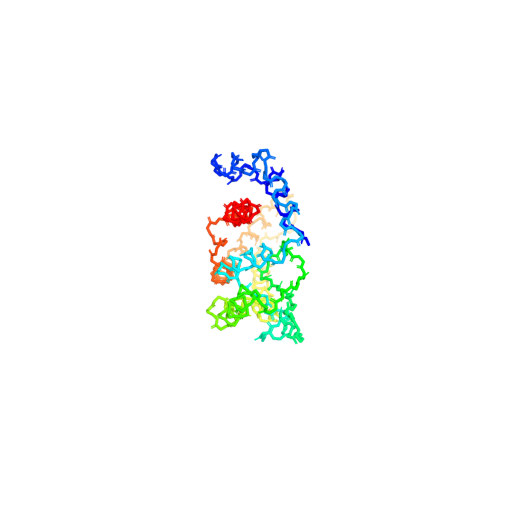M 1689 O O . CYS A 1 216 ? -3.274 13.221 15.667 1.00 90.06 216 CYS A O 1
ATOM 1691 N N . ARG A 1 217 ? -3.677 11.605 14.164 1.00 87.75 217 ARG A N 1
ATOM 1692 C CA . ARG A 1 217 ? -5.145 11.661 14.282 1.00 87.75 217 ARG A CA 1
ATOM 1693 C C . ARG A 1 217 ? -5.684 10.708 15.347 1.00 87.75 217 ARG A C 1
ATOM 1695 O O . ARG A 1 217 ? -6.618 11.067 16.053 1.00 87.75 217 ARG A O 1
ATOM 1702 N N . VAL A 1 218 ? -5.116 9.508 15.459 1.00 86.88 218 VAL A N 1
ATOM 1703 C CA . VAL A 1 218 ? -5.654 8.430 16.306 1.00 86.88 218 VAL A CA 1
ATOM 1704 C C . VAL A 1 218 ? -5.207 8.547 17.764 1.00 86.88 218 VAL A C 1
ATOM 1706 O O . VAL A 1 218 ? -6.033 8.418 18.664 1.00 86.88 218 VAL A O 1
ATOM 1709 N N . LEU A 1 219 ? -3.921 8.801 18.017 1.00 87.00 219 LEU A N 1
ATOM 1710 C CA . LEU A 1 219 ? -3.366 8.770 19.377 1.00 87.00 219 LEU A CA 1
ATOM 1711 C C . LEU A 1 219 ? -3.918 9.876 20.297 1.00 87.00 219 LEU A C 1
ATOM 1713 O O . LEU A 1 219 ? -4.200 9.584 21.459 1.00 87.00 219 LEU A O 1
ATOM 1717 N N . PRO A 1 220 ? -4.153 11.122 19.835 1.00 82.56 220 PRO A N 1
ATOM 1718 C CA . PRO A 1 220 ? -4.774 12.132 20.694 1.00 82.56 220 PRO A CA 1
ATOM 1719 C C . PRO A 1 220 ? -6.199 11.769 21.136 1.00 82.56 220 PRO A C 1
ATOM 1721 O O . PRO A 1 220 ? -6.581 12.080 22.263 1.00 82.56 220 PRO A O 1
ATOM 1724 N N . LEU A 1 221 ? -6.973 11.087 20.280 1.00 68.56 221 LEU A N 1
ATOM 1725 C CA . LEU A 1 221 ? -8.341 10.658 20.597 1.00 68.56 221 LEU A CA 1
ATOM 1726 C C . LEU A 1 221 ? -8.365 9.632 21.734 1.00 68.56 221 LEU A C 1
ATOM 1728 O O . LEU A 1 221 ? -9.242 9.692 22.589 1.00 68.56 221 LEU A O 1
ATOM 1732 N N . GLN A 1 222 ? -7.388 8.726 21.779 1.00 71.75 222 GLN A N 1
ATOM 1733 C CA . GLN A 1 222 ? -7.276 7.741 22.852 1.00 71.75 222 GLN A CA 1
ATOM 1734 C C . GLN A 1 222 ? -7.086 8.411 24.221 1.00 71.75 222 GLN A C 1
ATOM 1736 O O . GLN A 1 222 ? -7.803 8.079 25.158 1.00 71.75 222 GLN A O 1
ATOM 1741 N N . ARG A 1 223 ? -6.187 9.399 24.338 1.00 68.88 223 ARG A N 1
ATOM 1742 C CA . ARG A 1 223 ? -5.983 10.096 25.623 1.00 68.88 223 ARG A CA 1
ATOM 1743 C C . ARG A 1 223 ? -7.230 10.843 26.089 1.00 68.88 223 ARG A C 1
ATOM 1745 O O . ARG A 1 223 ? -7.478 10.913 27.286 1.00 68.88 223 ARG A O 1
ATOM 1752 N N . ALA A 1 224 ? -8.008 11.399 25.160 1.00 67.75 224 ALA A N 1
ATOM 1753 C CA . ALA A 1 224 ? -9.267 12.059 25.497 1.00 67.75 224 ALA A CA 1
ATOM 1754 C C . ALA A 1 224 ? -10.311 11.071 26.043 1.00 67.75 224 ALA A C 1
ATOM 1756 O O . ALA A 1 224 ? -11.069 11.432 26.935 1.00 67.75 224 ALA A O 1
ATOM 1757 N N . LEU A 1 225 ? -10.326 9.833 25.536 1.00 60.09 225 LEU A N 1
ATOM 1758 C CA . LEU A 1 225 ? -11.220 8.771 26.006 1.00 60.09 225 LEU A CA 1
ATOM 1759 C C . LEU A 1 225 ? -10.798 8.184 27.360 1.00 60.09 225 LEU A C 1
ATOM 1761 O O . LEU A 1 225 ? -11.657 7.737 28.103 1.00 60.09 225 LEU A O 1
ATOM 1765 N N . GLU A 1 226 ? -9.505 8.181 27.690 1.00 64.12 226 GLU A N 1
ATOM 1766 C CA . GLU A 1 226 ? -9.004 7.721 28.999 1.00 64.12 226 GLU A CA 1
ATOM 1767 C C . GLU A 1 226 ? -9.168 8.767 30.111 1.00 64.12 226 GLU A C 1
ATOM 1769 O O . GLU A 1 226 ? -9.151 8.427 31.292 1.00 64.12 226 GLU A O 1
ATOM 1774 N N . ALA A 1 227 ? -9.298 10.043 29.742 1.00 62.44 227 ALA A N 1
ATOM 1775 C CA . ALA A 1 227 ? -9.497 11.148 30.676 1.00 62.44 227 ALA A CA 1
ATOM 1776 C C . ALA A 1 227 ? -10.981 11.447 30.983 1.00 62.44 227 ALA A C 1
ATOM 1778 O O . ALA A 1 227 ? -11.247 12.308 31.825 1.00 62.44 227 ALA A O 1
ATOM 1779 N N . ALA A 1 228 ? -11.916 10.790 30.288 1.00 52.62 228 ALA A N 1
ATOM 1780 C CA . ALA A 1 228 ? -13.367 10.961 30.409 1.00 52.62 228 ALA A CA 1
ATOM 1781 C C . ALA A 1 228 ? -14.004 9.800 31.184 1.00 52.62 228 ALA A C 1
ATOM 1783 O O . ALA A 1 228 ? -14.950 10.078 31.956 1.00 52.62 228 ALA A O 1
#

Organism: Methylibium petroleiphilum (strain ATCC BAA-1232 / LMG 22953 / PM1) (NCBI:txid420662)

Radius of gyration: 24.98 Å; chains: 1; bounding box: 64×35×69 Å

Foldseek 3Di:
DALLVLLVCLQPPPVVQEDPVLNCLSPDPCNSVLRVVLRVDPLLVLLLVLLVLVFAAFAVVQHLDLCSAWDDDPFWIWGQTHTQPDDDHHHIDIDGPVDVSRVVSSVSNVCRSVDLLNVLNVVLVCCVPDVVVVVLVVVLQVVLVVQLVVQCVVLDDPPDDPVSNVVSNVVSVVSSCVSNVVVVVVSVVSNLVSNCSNRVLPNPGHPSHSSSVSSSVRSVVSVVVVVD